Protein AF-M4CKG3-F1 (afdb_monomer_lite)

Secondary structure (DSSP, 8-state):
-HHHHHHHHHHHHHHHHHTT--------------EEEETTEEEEGGGHHHHHHHHHH-TTTTTT-----HHHHHHHHHHHHHHHHHHTS-GGG--HHHHHHHHHHHHHHHHTT---HHHHHHHHHHHHHHHHHTT-SSHHHHHHHHHHHHHHHHHHHHHHHHHHHHTT-S----HHHHHHHHHHHHHHHHHHHHHHHHHHHHHHH--HHHHHHHHHHHHHHHHHHHHHHHHHHHHHHHHHHHHHHHHHHHHHHHHHHHHHHHHHHHHHHHHHHHHHHHHHHHHHHHHHHHHHHHHHHHHHHHHHHHHHHHHHHHHHHHHHTTS------

InterPro domains:
  IPR050804 MATH and coiled-coil domain-containing protein [PTHR46236] (12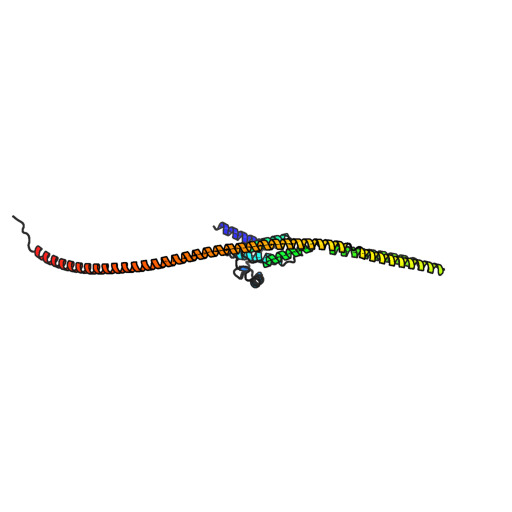-153)

pLDDT: mean 74.08, std 15.91, range [35.28, 95.12]

Sequence (329 aa):
MDKYATCFAVGIQKVVEAFNGEGGDVSNKKNKNKTVDINGFQVLASQVTKVRKIFTAHPDIALDFKPTIQEVKTAYMNVLLRVIKTLHKPPKSLSETRLSKASSELSELMKVGFKLDWLRLKLDGVSLERKKINVDGSQERVKNLELMELSLKYDSLNTKLDEVSLERKKKDDTNDSRANQVEEHVKNLELMELSLKLDSLERKKADDTNESRARQVEKRVKNLELMDVELNKCCNSNLDDLAWKKSYDAIFFKQIEDRVMGVEFKLDSLNTKLEEISKEKKKADDADGSLVQQLEESVKNIELMVSHLKVELDKKKNISSADGFLLVD

Foldseek 3Di:
DVVVVVVVVVVLVVVVVVVVDDDDDDDDDPPPQDWDDDPLATHGPVCVVVVVVVCVVPVCQCVFQADDDHSVSNVLVVLVVVLVVLLVDQLVPDDPVNLVVSVVSVVVSVVRPGPCVVSVVSSVVSVVVNVVVVVPPPPVVVVVVVVVVVVVVVVVVVVVVVVVVVVPPDDDDDVVVVVVVVVVVVVVVVVVVVVVVVVVVVVVVPCVVVVVVVVVVVVVVVVVVVVVVVVVVVVVVVVVVVVVVVVVVVVVVVVVVVVVVVVVVVVVVVVVVVVVVVVVVVVVVVVVVVVVVVVVVVVVVVVVVVVVVVVVVVVVVVVVVVDDDDDDD

Radius of gyration: 54.47 Å; chains: 1; bounding box: 132×46×186 Å

Structure (mmCIF, N/CA/C/O backbone):
data_AF-M4CKG3-F1
#
_entry.id   AF-M4CKG3-F1
#
loop_
_atom_site.group_PDB
_atom_site.id
_atom_site.type_symbol
_atom_site.label_atom_id
_atom_site.label_alt_id
_atom_site.label_comp_id
_atom_site.label_asym_id
_atom_site.label_entity_id
_atom_site.label_seq_id
_atom_site.pdbx_PDB_ins_code
_atom_site.Cartn_x
_atom_site.Cartn_y
_atom_site.Cartn_z
_atom_site.occupancy
_atom_site.B_iso_or_equiv
_atom_site.auth_seq_id
_atom_site.auth_comp_id
_atom_site.auth_asym_id
_atom_site.auth_atom_id
_atom_site.pdbx_PDB_model_num
ATOM 1 N N . MET A 1 1 ? -17.350 25.246 16.179 1.00 45.91 1 MET A N 1
ATOM 2 C CA . MET A 1 1 ? -16.383 24.393 15.445 1.00 45.91 1 MET A CA 1
ATOM 3 C C . MET A 1 1 ? -16.617 24.424 13.927 1.00 45.91 1 MET A C 1
ATOM 5 O O . MET A 1 1 ? -15.818 23.873 13.182 1.00 45.91 1 MET A O 1
ATOM 9 N N . ASP A 1 2 ? -17.618 25.165 13.438 1.00 44.16 2 ASP A N 1
ATOM 10 C CA . ASP A 1 2 ? -18.108 25.056 12.052 1.00 44.16 2 ASP A CA 1
ATOM 11 C C . ASP A 1 2 ? -17.290 25.815 10.999 1.00 44.16 2 ASP A C 1
ATOM 13 O O . ASP A 1 2 ? -17.293 25.453 9.822 1.00 44.16 2 ASP A O 1
ATOM 17 N N . LYS A 1 3 ? -16.517 26.834 11.396 1.00 37.19 3 LYS A N 1
ATOM 18 C CA . LYS A 1 3 ? -15.711 27.622 10.444 1.00 37.19 3 LYS A CA 1
ATOM 19 C C . LYS A 1 3 ? -14.555 26.816 9.832 1.00 37.19 3 LYS A C 1
ATOM 21 O O . LYS A 1 3 ? -14.261 26.984 8.654 1.00 37.19 3 LYS A O 1
ATOM 26 N N . TYR A 1 4 ? -13.949 25.899 10.590 1.00 38.97 4 TYR A N 1
ATOM 27 C CA . TYR A 1 4 ? -12.835 25.071 10.107 1.00 38.97 4 TYR A CA 1
ATOM 28 C C . TYR A 1 4 ? -13.298 23.925 9.200 1.00 38.97 4 TYR A C 1
ATOM 30 O O . TYR A 1 4 ? -12.654 23.657 8.188 1.00 38.97 4 TYR A O 1
ATOM 38 N N . ALA A 1 5 ? -14.449 23.313 9.501 1.00 43.94 5 ALA A N 1
ATOM 39 C CA . ALA A 1 5 ? -15.063 22.305 8.636 1.00 43.94 5 ALA A CA 1
ATOM 40 C C . ALA A 1 5 ? -15.484 22.906 7.285 1.00 43.94 5 ALA A C 1
ATOM 42 O O . ALA A 1 5 ? -15.217 22.328 6.232 1.00 43.94 5 ALA A O 1
ATOM 43 N N . THR A 1 6 ? -16.047 24.119 7.309 1.00 39.78 6 THR A N 1
ATOM 44 C CA . THR A 1 6 ? -16.438 24.840 6.090 1.00 39.78 6 THR A CA 1
ATOM 45 C C . THR A 1 6 ? -15.212 25.237 5.261 1.00 39.78 6 THR A C 1
ATOM 47 O O . THR A 1 6 ? -15.202 25.033 4.051 1.00 39.78 6 THR A O 1
ATOM 50 N N . CYS A 1 7 ? -14.130 25.717 5.888 1.00 39.81 7 CYS A N 1
ATOM 51 C CA . CYS A 1 7 ? -12.882 26.031 5.182 1.00 39.81 7 CYS A CA 1
ATOM 52 C C . CYS A 1 7 ? -12.204 24.795 4.569 1.00 39.81 7 CYS A C 1
ATOM 54 O O . CYS A 1 7 ? -11.684 24.884 3.457 1.00 39.81 7 CYS A O 1
ATOM 56 N N . PHE A 1 8 ? -12.225 23.644 5.248 1.00 46.88 8 PHE A N 1
ATOM 57 C CA . PHE A 1 8 ? -11.649 22.403 4.722 1.00 46.88 8 PHE A CA 1
ATOM 58 C C . PHE A 1 8 ? -12.466 21.850 3.543 1.00 46.88 8 PHE A C 1
ATOM 60 O O . PHE A 1 8 ? -11.895 21.486 2.516 1.00 46.88 8 PHE A O 1
ATOM 67 N N . ALA A 1 9 ? -13.800 21.882 3.636 1.00 45.12 9 ALA A N 1
ATOM 68 C CA . ALA A 1 9 ? -14.695 21.488 2.547 1.00 45.12 9 ALA A CA 1
ATOM 69 C C . ALA A 1 9 ? -14.570 22.417 1.325 1.00 45.12 9 ALA A C 1
ATOM 71 O O . ALA A 1 9 ? -14.459 21.941 0.197 1.00 45.12 9 ALA A O 1
ATOM 72 N N . VAL A 1 10 ? -14.494 23.736 1.541 1.00 48.25 10 VAL A N 1
ATOM 73 C CA . VAL A 1 10 ? -14.257 24.723 0.471 1.00 48.25 10 VAL A CA 1
ATOM 74 C C . VAL A 1 10 ? -12.863 24.553 -0.140 1.00 48.25 10 VAL A C 1
ATOM 76 O O . VAL A 1 10 ? -12.704 24.697 -1.351 1.00 48.25 10 VAL A O 1
ATOM 79 N N . GLY A 1 11 ? -11.854 24.199 0.662 1.00 50.12 11 GLY A N 1
ATOM 80 C CA . GLY A 1 11 ? -10.508 23.884 0.182 1.00 50.12 11 GLY A CA 1
ATOM 81 C C . GLY A 1 11 ? -10.479 22.650 -0.722 1.00 50.12 11 GLY A C 1
ATOM 82 O O . GLY A 1 11 ? -9.894 22.698 -1.802 1.00 50.12 11 GLY A O 1
ATOM 83 N N . ILE A 1 12 ? -11.168 21.572 -0.336 1.00 49.88 12 ILE A N 1
ATOM 84 C CA . ILE A 1 12 ? -11.281 20.358 -1.158 1.00 49.88 12 ILE A CA 1
ATOM 85 C C . ILE A 1 12 ? -12.092 20.622 -2.433 1.00 49.88 12 ILE A C 1
ATOM 87 O O . ILE A 1 12 ? -11.670 20.198 -3.509 1.00 49.88 12 ILE A O 1
ATOM 91 N N . GLN A 1 13 ? -13.187 21.382 -2.351 1.00 42.88 13 GLN A N 1
ATOM 92 C CA . GLN A 1 13 ? -13.993 21.774 -3.511 1.00 42.88 13 GLN A CA 1
ATOM 93 C C . GLN A 1 13 ? -13.171 22.593 -4.522 1.00 42.88 13 GLN A C 1
ATOM 95 O O . GLN A 1 13 ? -13.172 22.277 -5.710 1.00 42.88 13 GLN A O 1
ATOM 100 N N . LYS A 1 14 ? -12.375 23.565 -4.054 1.00 47.56 14 LYS A N 1
ATOM 101 C CA . LYS A 1 14 ? -11.473 24.357 -4.909 1.00 47.56 14 LYS A CA 1
ATOM 102 C C . LYS A 1 14 ? -10.365 23.520 -5.548 1.00 47.56 14 LYS A C 1
ATOM 104 O O . LYS A 1 14 ? -9.996 23.771 -6.691 1.00 47.56 14 LYS A O 1
ATOM 109 N N . VAL A 1 15 ? -9.844 22.511 -4.847 1.00 50.81 15 VAL A N 1
ATOM 110 C CA . VAL A 1 15 ? -8.856 21.576 -5.412 1.00 50.81 15 VAL A CA 1
ATOM 111 C C . VAL A 1 15 ? -9.496 20.703 -6.494 1.00 50.81 15 VAL A C 1
ATOM 113 O O . VAL A 1 15 ? -8.879 20.490 -7.533 1.00 50.81 15 VAL A O 1
ATOM 116 N N . VAL A 1 16 ? -10.734 20.240 -6.296 1.00 47.91 16 VAL A N 1
ATOM 117 C CA . VAL A 1 16 ? -11.497 19.477 -7.301 1.00 47.91 16 VAL A CA 1
ATOM 118 C C . VAL A 1 16 ? -11.834 20.334 -8.527 1.00 47.91 16 VAL A C 1
ATOM 120 O O . VAL A 1 16 ? -11.722 19.851 -9.652 1.00 47.91 16 VAL A O 1
ATOM 123 N N . GLU A 1 17 ? -12.180 21.607 -8.339 1.00 44.56 17 GLU A N 1
ATOM 124 C CA . GLU A 1 17 ? -12.477 22.549 -9.428 1.00 44.56 17 GLU A CA 1
ATOM 125 C C . GLU A 1 17 ? -11.220 22.941 -10.220 1.00 44.56 17 GLU A C 1
ATOM 127 O O . GLU A 1 17 ? -11.254 22.952 -11.449 1.00 44.56 17 GLU A O 1
ATOM 132 N N . ALA A 1 18 ? -10.077 23.129 -9.551 1.00 48.22 18 ALA A N 1
ATOM 133 C CA . ALA A 1 18 ? -8.785 23.347 -10.207 1.00 48.22 18 ALA A CA 1
ATOM 134 C C . ALA A 1 18 ? -8.312 22.137 -11.045 1.00 48.22 18 ALA A C 1
ATOM 136 O O . ALA A 1 18 ? -7.504 22.296 -11.960 1.00 48.22 18 ALA A O 1
ATOM 137 N N . PHE A 1 19 ? -8.824 20.925 -10.783 1.00 45.50 19 PHE A N 1
ATOM 138 C CA . PHE A 1 19 ? -8.556 19.738 -11.610 1.00 45.50 19 PHE A CA 1
ATOM 139 C C . PHE A 1 19 ? -9.338 19.703 -12.932 1.00 45.50 19 PHE A C 1
ATOM 141 O O . PHE A 1 19 ? -8.969 18.923 -13.811 1.00 45.50 19 PHE A O 1
ATOM 148 N N . ASN A 1 20 ? -10.359 20.548 -13.098 1.00 47.06 20 ASN A N 1
ATOM 149 C CA . ASN A 1 20 ? -11.174 20.639 -14.315 1.00 47.06 20 ASN A CA 1
ATOM 150 C C . ASN A 1 20 ? -10.800 21.846 -15.197 1.00 47.06 20 ASN A C 1
ATOM 152 O O . ASN A 1 20 ? -11.626 22.293 -15.988 1.00 47.06 20 ASN A O 1
ATOM 156 N N . GLY A 1 21 ? -9.586 22.383 -15.038 1.00 43.06 21 GLY A N 1
ATOM 157 C CA . GLY A 1 21 ? -9.144 23.642 -15.638 1.00 43.06 21 GLY A CA 1
ATOM 158 C C . GLY A 1 21 ? -9.490 23.839 -17.121 1.00 43.06 21 GLY A C 1
ATOM 159 O O . GLY A 1 21 ? -9.128 23.027 -17.968 1.00 43.06 21 GLY A O 1
ATOM 160 N N . GLU A 1 22 ? -10.151 24.975 -17.352 1.00 41.34 22 GLU A N 1
ATOM 161 C CA . GLU A 1 22 ? -10.126 25.861 -18.522 1.00 41.34 22 G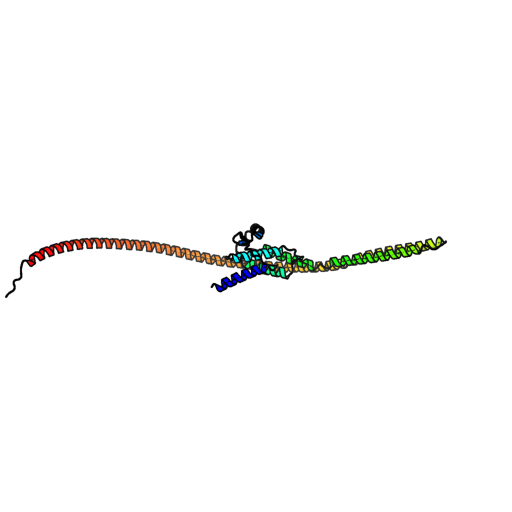LU A CA 1
ATOM 162 C C . GLU A 1 22 ? -10.324 25.268 -19.922 1.00 41.34 22 GLU A C 1
ATOM 164 O O . GLU A 1 22 ? -9.406 24.823 -20.607 1.00 41.34 22 GLU A O 1
ATOM 169 N N . GLY A 1 23 ? -11.558 25.454 -20.393 1.00 35.28 23 GLY A N 1
ATOM 170 C CA . GLY A 1 23 ? -11.921 25.556 -21.797 1.00 35.28 23 GLY A CA 1
ATOM 171 C C . GLY A 1 23 ? -13.363 26.047 -21.928 1.00 35.28 23 GLY A C 1
ATOM 172 O O . GLY A 1 23 ? -14.268 25.229 -21.945 1.00 35.28 23 GLY A O 1
ATOM 173 N N . GLY A 1 24 ? -13.544 27.372 -21.976 1.00 37.62 24 GLY A N 1
ATOM 174 C CA . GLY A 1 24 ? -14.640 28.071 -22.665 1.00 37.62 24 GLY A CA 1
ATOM 175 C C . GLY A 1 24 ? -16.108 27.751 -22.333 1.00 37.62 24 GLY A C 1
ATOM 176 O O . GLY A 1 24 ? -16.658 26.758 -22.786 1.00 37.62 24 GLY A O 1
ATOM 177 N N . ASP A 1 25 ? -16.740 28.750 -21.717 1.00 35.66 25 ASP A N 1
ATOM 178 C CA . ASP A 1 25 ? -18.133 29.198 -21.871 1.00 35.66 25 ASP A CA 1
ATOM 179 C C . ASP A 1 25 ? -19.314 28.385 -21.292 1.00 35.66 25 ASP A C 1
ATOM 181 O O . ASP A 1 25 ? -19.361 27.161 -21.184 1.00 35.66 25 ASP A O 1
ATOM 185 N N . VAL A 1 26 ? -20.285 29.181 -20.856 1.00 51.97 26 VAL A N 1
ATOM 186 C CA . VAL A 1 26 ? -21.444 28.911 -20.019 1.00 51.97 26 VAL A CA 1
ATOM 187 C C . VAL A 1 26 ? -22.388 27.880 -20.641 1.00 51.97 26 VAL A C 1
ATOM 189 O O . VAL A 1 26 ? -23.066 28.144 -21.626 1.00 51.97 26 VAL A O 1
ATOM 192 N N . SER A 1 27 ? -22.593 26.751 -19.960 1.00 39.38 27 SER A N 1
ATOM 193 C CA . SER A 1 27 ? -23.960 26.260 -19.759 1.00 39.38 27 SER A CA 1
ATOM 194 C C . SER A 1 27 ? -24.073 25.403 -18.503 1.00 39.38 27 SER A C 1
ATOM 196 O O . SER A 1 27 ? -23.354 24.438 -18.252 1.00 39.38 27 SER A O 1
ATOM 198 N N . ASN A 1 28 ? -25.022 25.823 -17.685 1.00 41.62 28 ASN A N 1
ATOM 199 C CA . ASN A 1 28 ? -25.474 25.224 -16.451 1.00 41.62 28 ASN A CA 1
ATOM 200 C C . ASN A 1 28 ? -25.903 23.761 -16.682 1.00 41.62 28 ASN A C 1
ATOM 202 O O . ASN A 1 28 ? -27.053 23.489 -17.023 1.00 41.62 28 ASN A O 1
ATOM 206 N N . LYS A 1 29 ? -24.999 22.794 -16.492 1.00 38.47 29 LYS A N 1
ATOM 207 C CA . LYS A 1 29 ? -25.372 21.379 -16.397 1.00 38.47 29 LYS A CA 1
ATOM 208 C C . LYS A 1 29 ? -24.913 20.841 -15.055 1.00 38.47 29 LYS A C 1
ATOM 210 O O . LYS A 1 29 ? -23.771 20.425 -14.886 1.00 38.47 29 LYS A O 1
ATOM 215 N N . LYS A 1 30 ? -25.852 20.818 -14.102 1.00 46.72 30 LYS A N 1
ATOM 216 C CA . LYS A 1 30 ? -25.838 19.931 -12.930 1.00 46.72 30 LYS A CA 1
ATOM 217 C C . LYS A 1 30 ? -25.743 18.475 -13.408 1.00 46.72 30 LYS A C 1
ATOM 219 O O . LYS A 1 30 ? -26.708 17.719 -13.335 1.00 46.72 30 LYS A O 1
ATOM 224 N N . ASN A 1 31 ? -24.581 18.055 -13.893 1.00 40.28 31 ASN A N 1
ATOM 225 C CA . ASN A 1 31 ? -24.236 16.651 -13.940 1.00 40.28 31 ASN A CA 1
ATOM 226 C C . ASN A 1 31 ? -23.979 16.261 -12.488 1.00 40.28 31 ASN A C 1
ATOM 228 O O . ASN A 1 31 ? -22.888 16.451 -11.957 1.00 40.28 31 ASN A O 1
ATOM 232 N N . LYS A 1 32 ? -25.014 15.739 -11.823 1.00 51.12 32 LYS A N 1
ATOM 233 C CA . LYS A 1 32 ? -24.810 14.865 -10.670 1.00 51.12 32 LYS A CA 1
ATOM 234 C C . LYS A 1 32 ? -23.948 13.711 -11.180 1.00 51.12 32 LYS A C 1
ATOM 236 O O . LYS A 1 32 ? -24.473 12.764 -11.763 1.00 51.12 32 LYS A O 1
ATOM 241 N N . ASN A 1 33 ? -22.628 13.844 -11.074 1.00 60.84 33 ASN A N 1
ATOM 242 C CA . ASN A 1 33 ? -21.693 12.787 -11.412 1.00 60.84 33 ASN A CA 1
ATOM 243 C C . ASN A 1 33 ? -22.084 11.584 -10.559 1.00 60.84 33 ASN A C 1
ATOM 245 O O . ASN A 1 33 ? -21.902 11.608 -9.346 1.00 60.84 33 ASN A O 1
ATOM 249 N N . LYS A 1 34 ? -22.705 10.575 -11.178 1.00 79.56 34 LYS A N 1
ATOM 250 C CA . LYS A 1 34 ? -23.138 9.370 -10.472 1.00 79.56 34 LYS A CA 1
ATOM 251 C C . LYS A 1 34 ? -21.887 8.701 -9.909 1.00 79.56 34 LYS A C 1
ATOM 253 O O . LYS A 1 34 ? -21.051 8.195 -10.664 1.00 79.56 34 LYS A O 1
ATOM 258 N N . THR A 1 35 ? -21.738 8.774 -8.594 1.00 86.94 35 THR A N 1
ATOM 259 C CA . THR A 1 35 ? -20.724 8.049 -7.841 1.00 86.94 35 THR A CA 1
ATOM 260 C C . THR A 1 35 ? -21.286 6.679 -7.481 1.00 86.94 35 THR A C 1
ATOM 262 O O . THR A 1 35 ? -22.484 6.515 -7.256 1.00 86.94 35 THR A O 1
ATOM 265 N N . VAL A 1 36 ? -20.422 5.675 -7.496 1.00 90.25 36 VAL A N 1
ATOM 266 C CA . VAL A 1 36 ? -20.722 4.291 -7.139 1.00 90.25 36 VAL A CA 1
ATOM 267 C C . VAL A 1 36 ? -19.814 3.936 -5.974 1.00 90.25 36 VAL A C 1
ATOM 269 O O . VAL A 1 36 ? -18.620 4.239 -6.021 1.00 90.25 36 VAL A O 1
ATOM 272 N N . ASP A 1 37 ? -20.374 3.326 -4.934 1.00 92.19 37 ASP A N 1
ATOM 273 C CA . ASP A 1 37 ? -19.579 2.819 -3.820 1.00 92.19 37 ASP A CA 1
ATOM 274 C C . ASP A 1 37 ? -18.882 1.508 -4.211 1.00 92.19 37 ASP A C 1
ATOM 276 O O . ASP A 1 37 ? -19.501 0.597 -4.769 1.00 92.19 37 ASP A O 1
ATOM 280 N N . ILE A 1 38 ? -17.578 1.432 -3.955 1.00 90.12 38 ILE A N 1
ATOM 281 C CA . ILE A 1 38 ? -16.761 0.232 -4.133 1.00 90.12 38 ILE A CA 1
ATOM 282 C C . ILE A 1 38 ? -15.949 0.047 -2.861 1.00 90.12 38 ILE A C 1
ATOM 284 O O . ILE A 1 38 ? -15.057 0.847 -2.582 1.00 90.12 38 ILE A O 1
ATOM 288 N N . ASN A 1 39 ? -16.243 -1.013 -2.109 1.00 89.19 39 ASN A N 1
ATOM 289 C CA . ASN A 1 39 ? -15.559 -1.357 -0.861 1.00 89.19 39 ASN A CA 1
ATOM 290 C C . ASN A 1 39 ? -15.491 -0.166 0.124 1.00 89.19 39 ASN A C 1
ATOM 292 O O . ASN A 1 39 ? -14.465 0.052 0.766 1.00 89.19 39 ASN A O 1
ATOM 296 N N . GLY A 1 40 ? -16.563 0.634 0.215 1.00 88.94 40 GLY A N 1
ATOM 297 C CA . GLY A 1 40 ? -16.641 1.803 1.095 1.00 88.94 40 GLY A CA 1
ATOM 298 C C . GLY A 1 40 ? -16.019 3.090 0.540 1.00 88.94 40 GLY A C 1
ATOM 299 O O . GLY A 1 40 ? -15.951 4.084 1.268 1.00 88.94 40 GLY A O 1
ATOM 300 N N . PHE A 1 41 ? -15.565 3.101 -0.718 1.00 92.81 41 PHE A N 1
ATOM 301 C CA . PHE A 1 41 ? -15.080 4.289 -1.424 1.00 92.81 41 PHE A CA 1
ATOM 302 C C . PHE A 1 41 ? -16.089 4.753 -2.476 1.00 92.81 41 PHE A C 1
ATOM 304 O O . PHE A 1 41 ? -16.455 3.992 -3.371 1.00 92.81 41 PHE A O 1
ATOM 311 N N . GLN A 1 42 ? -16.454 6.038 -2.455 1.00 92.00 42 GLN A N 1
ATOM 312 C CA . GLN A 1 42 ? -17.237 6.646 -3.530 1.00 92.00 42 GLN A CA 1
ATOM 313 C C . GLN A 1 42 ? -16.349 6.960 -4.737 1.00 92.00 42 GLN A C 1
ATOM 315 O O . GLN A 1 42 ? -15.379 7.708 -4.649 1.00 92.00 42 GLN A O 1
ATOM 320 N N . VAL A 1 43 ? -16.697 6.391 -5.890 1.00 90.88 43 VAL A N 1
ATOM 321 C CA . VAL A 1 43 ? -15.901 6.475 -7.118 1.00 90.88 43 VAL A CA 1
ATOM 322 C C . VAL A 1 43 ? -16.782 6.919 -8.278 1.00 90.88 43 VAL A C 1
ATOM 324 O O . VAL A 1 43 ? -17.925 6.491 -8.404 1.00 90.88 43 VAL A O 1
ATOM 327 N N . LEU A 1 44 ? -16.263 7.768 -9.166 1.00 88.62 44 LEU A N 1
ATOM 328 C CA . LEU A 1 44 ? -16.985 8.164 -10.378 1.00 88.62 44 LEU A CA 1
ATOM 329 C C . LEU A 1 44 ? -17.282 6.944 -11.258 1.00 88.62 44 LEU A C 1
ATOM 331 O O . LEU A 1 44 ? -16.404 6.105 -11.461 1.00 88.62 44 LEU A O 1
ATOM 335 N N . ALA A 1 45 ? -18.471 6.881 -11.865 1.00 86.06 45 ALA A N 1
ATOM 336 C CA . ALA A 1 45 ? -18.862 5.774 -12.748 1.00 86.06 45 ALA A CA 1
ATOM 337 C C . ALA A 1 45 ? -17.800 5.430 -13.821 1.00 86.06 45 ALA A C 1
ATOM 339 O O . ALA A 1 45 ? -17.540 4.259 -14.091 1.00 86.06 45 ALA A O 1
ATOM 340 N N . SER A 1 46 ? -17.112 6.437 -14.371 1.00 86.25 46 SER A N 1
ATOM 341 C CA . SER A 1 46 ? -16.043 6.276 -15.374 1.00 86.25 46 SER A CA 1
ATOM 342 C C . SER A 1 46 ? -14.765 5.597 -14.853 1.00 86.25 46 SER A C 1
ATOM 344 O O . SER A 1 46 ? -13.918 5.166 -15.639 1.00 86.25 46 SER A O 1
ATOM 346 N N . GLN A 1 47 ? -14.597 5.501 -13.535 1.00 84.62 47 GLN A N 1
ATOM 347 C CA . GLN A 1 47 ? -13.424 4.934 -12.869 1.00 84.62 47 GLN A CA 1
ATOM 348 C C . GLN A 1 47 ? -13.706 3.569 -12.222 1.00 84.62 47 GLN A C 1
ATOM 350 O O . GLN A 1 47 ? -12.755 2.850 -11.907 1.00 84.62 47 GLN A O 1
ATOM 355 N N . VAL A 1 48 ? -14.979 3.175 -12.086 1.00 85.69 48 VAL A N 1
ATOM 356 C CA . VAL A 1 48 ? -15.430 1.952 -11.393 1.00 85.69 48 VAL A CA 1
ATOM 357 C C . VAL A 1 48 ? -14.665 0.708 -11.835 1.00 85.69 48 VAL A C 1
ATOM 359 O O . VAL A 1 48 ? -14.151 -0.034 -11.002 1.00 85.69 48 VAL A O 1
ATOM 362 N N . THR A 1 49 ? -14.520 0.497 -13.144 1.00 86.75 49 THR A N 1
ATOM 363 C CA . THR A 1 49 ? -13.828 -0.684 -13.683 1.00 86.75 49 THR A CA 1
ATOM 364 C C . THR A 1 49 ? -12.361 -0.739 -13.262 1.00 86.75 49 THR A C 1
ATOM 366 O O . THR A 1 49 ? -11.833 -1.817 -13.003 1.00 86.75 49 THR A O 1
ATOM 369 N N . LYS A 1 50 ? -11.684 0.413 -13.174 1.00 83.88 50 LYS A N 1
ATOM 370 C CA . LYS A 1 50 ? -10.274 0.478 -12.763 1.00 83.88 50 LYS A CA 1
ATOM 371 C C . LYS A 1 50 ? -10.132 0.187 -11.276 1.00 83.88 50 LYS A C 1
ATOM 373 O O . LYS A 1 50 ? -9.288 -0.619 -10.907 1.00 83.88 50 LYS A O 1
ATOM 378 N N . VAL A 1 51 ? -10.983 0.793 -10.450 1.00 87.19 51 VAL A N 1
ATOM 379 C CA . VAL A 1 51 ? -10.958 0.580 -8.998 1.00 87.19 51 VAL A CA 1
ATOM 380 C C . VAL A 1 51 ? -11.294 -0.869 -8.652 1.00 87.19 51 VAL A C 1
ATOM 382 O O . VAL A 1 51 ? -10.574 -1.485 -7.875 1.00 87.19 51 VAL A O 1
ATOM 385 N N . ARG A 1 52 ? -12.299 -1.468 -9.304 1.00 89.12 52 ARG A N 1
ATOM 386 C CA . ARG A 1 52 ? -12.635 -2.885 -9.101 1.00 89.12 52 ARG A CA 1
ATOM 387 C C . ARG A 1 52 ? -11.450 -3.802 -9.412 1.00 89.12 52 ARG A C 1
ATOM 389 O O . ARG A 1 52 ? -11.139 -4.667 -8.608 1.00 89.12 52 ARG A O 1
ATOM 396 N N . LYS A 1 53 ? -10.742 -3.568 -10.524 1.00 88.69 53 LYS A N 1
ATOM 397 C CA . LYS A 1 53 ? -9.533 -4.335 -10.872 1.00 88.69 53 LYS A CA 1
ATOM 398 C C . LYS A 1 53 ? -8.436 -4.226 -9.812 1.00 88.69 53 LYS A C 1
ATOM 400 O O . LYS A 1 53 ? -7.768 -5.219 -9.555 1.00 88.69 53 LYS A O 1
ATOM 405 N N . ILE A 1 54 ? -8.265 -3.052 -9.199 1.00 88.31 54 ILE A N 1
ATOM 406 C CA . ILE A 1 54 ? -7.283 -2.852 -8.125 1.00 88.31 54 ILE A CA 1
ATOM 407 C C . ILE A 1 54 ? -7.642 -3.717 -6.914 1.00 88.31 54 ILE A C 1
ATOM 409 O O . ILE A 1 54 ? -6.796 -4.476 -6.465 1.00 88.31 54 ILE A O 1
ATOM 413 N N . PHE A 1 55 ? -8.890 -3.666 -6.440 1.00 89.44 55 PHE A N 1
ATOM 414 C CA . PHE A 1 55 ? -9.328 -4.483 -5.301 1.00 89.44 55 PHE A CA 1
ATOM 415 C C . PHE A 1 55 ? -9.365 -5.985 -5.607 1.00 89.44 55 PHE A C 1
ATOM 417 O O . PHE A 1 55 ? -9.170 -6.790 -4.708 1.00 89.44 55 PHE A O 1
ATOM 424 N N . THR A 1 56 ? -9.588 -6.388 -6.860 1.00 89.81 56 THR A N 1
ATOM 425 C CA . THR A 1 56 ? -9.479 -7.802 -7.250 1.00 89.81 56 THR A CA 1
ATOM 426 C C . THR A 1 56 ? -8.028 -8.283 -7.238 1.00 89.81 56 THR A C 1
ATOM 428 O O . THR A 1 56 ? -7.768 -9.396 -6.799 1.00 89.81 56 THR A O 1
ATOM 431 N N . ALA A 1 57 ? -7.084 -7.464 -7.711 1.00 88.12 57 ALA A N 1
ATOM 432 C CA . ALA A 1 57 ? -5.663 -7.814 -7.717 1.00 88.12 57 ALA A CA 1
ATOM 433 C C . ALA A 1 57 ? -5.014 -7.700 -6.327 1.00 88.12 57 ALA A C 1
ATOM 435 O O . ALA A 1 57 ? -4.091 -8.447 -6.018 1.00 88.12 57 ALA A O 1
ATOM 436 N N . HIS A 1 58 ? -5.503 -6.774 -5.500 1.00 87.44 58 HIS A N 1
ATOM 437 C CA . HIS A 1 58 ? -4.985 -6.466 -4.169 1.00 87.44 58 HIS A CA 1
ATOM 438 C C . HIS A 1 58 ? -6.153 -6.292 -3.180 1.00 87.44 58 HIS A C 1
ATOM 440 O O . HIS A 1 58 ? -6.547 -5.161 -2.880 1.00 87.44 58 HIS A O 1
ATOM 446 N N . PRO A 1 59 ? -6.760 -7.390 -2.696 1.00 89.44 59 PRO A N 1
ATOM 447 C CA . PRO A 1 59 ? -7.927 -7.323 -1.809 1.00 89.44 59 PRO A CA 1
ATOM 448 C C . PRO A 1 59 ? -7.648 -6.633 -0.469 1.00 89.44 59 PRO A C 1
ATOM 450 O O . PRO A 1 59 ? -8.534 -6.006 0.105 1.00 89.44 59 PRO A O 1
ATOM 453 N N . ASP A 1 60 ? -6.409 -6.713 0.009 1.00 92.44 60 ASP A N 1
ATOM 454 C CA . ASP A 1 60 ? -5.931 -6.166 1.278 1.00 92.44 60 ASP A CA 1
ATOM 455 C C . ASP A 1 60 ? -5.432 -4.713 1.178 1.00 92.44 60 ASP A C 1
ATOM 457 O O . ASP A 1 60 ? -5.028 -4.128 2.184 1.00 92.44 60 ASP A O 1
ATOM 461 N N . ILE A 1 61 ? -5.503 -4.102 -0.013 1.00 92.44 61 ILE A N 1
ATOM 462 C CA . ILE A 1 61 ? -4.914 -2.788 -0.313 1.00 92.44 61 ILE A CA 1
ATOM 463 C C . ILE A 1 61 ? -5.345 -1.680 0.654 1.00 92.44 61 ILE A C 1
ATOM 465 O O . ILE A 1 61 ? -4.566 -0.769 0.916 1.00 92.44 61 ILE A O 1
ATOM 469 N N . ALA A 1 62 ? -6.567 -1.743 1.180 1.00 93.75 62 ALA A N 1
ATOM 470 C CA . ALA A 1 62 ? -7.141 -0.738 2.074 1.00 93.75 62 ALA A CA 1
ATOM 471 C C . ALA A 1 62 ? -7.583 -1.329 3.424 1.00 93.75 62 ALA A C 1
ATOM 473 O O . ALA A 1 62 ? -8.444 -0.754 4.086 1.00 93.75 62 ALA A O 1
ATOM 474 N N . LEU A 1 63 ? -7.029 -2.479 3.822 1.00 92.06 63 LEU A N 1
ATOM 475 C CA . LEU A 1 63 ? -7.447 -3.182 5.040 1.00 92.06 63 LEU A CA 1
ATOM 476 C C . LEU A 1 63 ? -7.168 -2.367 6.313 1.00 92.06 63 LEU A C 1
ATOM 478 O O . LEU A 1 63 ? -8.011 -2.325 7.202 1.00 92.06 63 LEU A O 1
ATOM 482 N N . ASP A 1 64 ? -6.038 -1.655 6.353 1.00 93.62 64 ASP A N 1
ATOM 483 C CA . ASP A 1 64 ? -5.629 -0.814 7.489 1.00 93.62 64 ASP A CA 1
ATOM 484 C C . ASP A 1 64 ? -5.975 0.675 7.279 1.00 93.62 64 ASP A C 1
ATOM 486 O O . ASP A 1 64 ? -5.444 1.556 7.963 1.00 93.62 64 ASP A O 1
ATOM 490 N N . PHE A 1 65 ? -6.840 0.983 6.305 1.00 94.06 65 PHE A N 1
ATOM 491 C CA . PHE A 1 65 ? -7.156 2.354 5.914 1.00 94.06 65 PHE A CA 1
ATOM 492 C C . PHE A 1 65 ? -7.921 3.093 7.022 1.00 94.06 65 PHE A C 1
ATOM 494 O O . PHE A 1 65 ? -9.048 2.749 7.372 1.00 94.06 65 PHE A O 1
ATOM 501 N N . LYS A 1 66 ? -7.304 4.148 7.563 1.00 91.69 66 LYS A N 1
ATOM 502 C CA . LYS A 1 66 ? -7.789 4.860 8.760 1.00 91.69 66 LYS A CA 1
ATOM 503 C C . LYS A 1 66 ? -8.911 5.876 8.503 1.00 91.69 66 LYS A C 1
ATOM 505 O O . LYS A 1 66 ? -9.799 5.987 9.348 1.00 91.69 66 LYS A O 1
ATOM 510 N N . PRO A 1 67 ? -8.890 6.679 7.418 1.00 91.88 67 PRO A N 1
ATOM 511 C CA . PRO A 1 67 ? -9.886 7.731 7.234 1.00 91.88 67 PRO A CA 1
ATOM 512 C C . PRO A 1 67 ? -11.323 7.205 7.129 1.00 91.88 67 PRO A C 1
ATOM 514 O O . PRO A 1 67 ? -11.634 6.339 6.314 1.00 91.88 67 PRO A O 1
ATOM 517 N N . THR A 1 68 ? -12.229 7.788 7.914 1.00 89.44 68 THR A N 1
ATOM 518 C CA . THR A 1 68 ? -13.647 7.393 7.960 1.00 89.44 68 THR A CA 1
ATOM 519 C C . THR A 1 68 ? -14.554 8.303 7.128 1.00 89.44 68 THR A C 1
ATOM 521 O O . THR A 1 68 ? -15.547 7.823 6.581 1.00 89.44 68 THR A O 1
ATOM 524 N N . ILE A 1 69 ? -14.183 9.581 6.981 1.00 89.31 69 ILE A N 1
ATOM 525 C CA . ILE A 1 69 ? -14.932 10.619 6.251 1.00 89.31 69 ILE A CA 1
ATOM 526 C C . ILE A 1 69 ? -14.941 10.324 4.741 1.00 89.31 69 ILE A C 1
ATOM 528 O O . ILE A 1 69 ? -13.894 10.054 4.144 1.00 89.31 69 ILE A O 1
ATOM 532 N N . GLN A 1 70 ?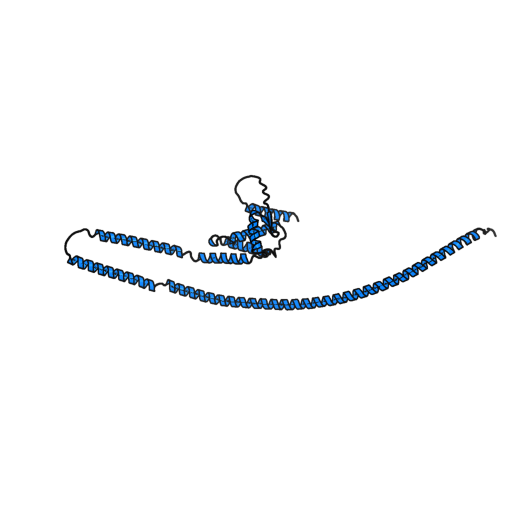 -16.114 10.400 4.107 1.00 87.69 70 GLN A N 1
ATOM 533 C CA . GLN A 1 70 ? -16.323 9.906 2.741 1.00 87.69 70 GLN A CA 1
ATOM 534 C C . GLN A 1 70 ? -15.639 10.754 1.663 1.00 87.69 70 GLN A C 1
ATOM 536 O O . GLN A 1 70 ? -15.065 10.227 0.705 1.00 87.69 70 GLN A O 1
ATOM 541 N N . GLU A 1 71 ? -15.643 12.070 1.831 1.00 84.69 71 GLU A N 1
ATOM 542 C CA . GLU A 1 71 ? -14.965 13.015 0.946 1.00 84.69 71 GLU A CA 1
ATOM 543 C C . GLU A 1 71 ? -13.449 12.790 0.995 1.00 84.69 71 GLU A C 1
ATOM 545 O O . GLU A 1 71 ? -12.769 12.805 -0.032 1.00 84.69 71 GLU A O 1
ATOM 550 N N . VAL A 1 72 ? -12.931 12.487 2.188 1.00 87.56 72 VAL A N 1
ATOM 551 C CA . VAL A 1 72 ? -11.515 12.189 2.425 1.00 87.56 72 VAL A CA 1
ATOM 552 C C . VAL A 1 72 ? -11.128 10.846 1.798 1.00 87.56 72 VAL A C 1
ATOM 554 O O . VAL A 1 72 ? -10.145 10.780 1.060 1.00 87.56 72 VAL A O 1
ATOM 557 N N . LYS A 1 73 ? -11.931 9.791 1.999 1.00 89.94 73 LYS A N 1
ATOM 558 C CA . LYS A 1 73 ? -11.793 8.493 1.305 1.00 89.94 73 LYS A CA 1
ATOM 559 C C . LYS A 1 73 ? -11.690 8.668 -0.208 1.00 89.94 73 LYS A C 1
ATOM 561 O O . LYS A 1 73 ? -10.783 8.136 -0.849 1.00 89.94 73 LYS A O 1
ATOM 566 N N . THR A 1 74 ? -12.599 9.461 -0.766 1.00 88.38 74 THR A N 1
ATOM 567 C CA . THR A 1 74 ? -12.663 9.752 -2.201 1.00 88.38 74 THR A CA 1
ATOM 568 C C . THR A 1 74 ? -11.419 10.505 -2.675 1.00 88.38 74 THR A C 1
ATOM 570 O O . THR A 1 74 ? -10.839 10.164 -3.709 1.00 88.38 74 THR A O 1
ATOM 573 N N . ALA A 1 75 ? -10.957 11.500 -1.914 1.00 89.88 75 ALA A N 1
ATOM 574 C CA . ALA A 1 75 ? -9.740 12.242 -2.228 1.00 89.88 75 ALA A CA 1
ATOM 575 C C . ALA A 1 75 ? -8.508 11.324 -2.280 1.00 89.88 75 ALA A C 1
ATOM 577 O O . ALA A 1 75 ? -7.766 11.357 -3.265 1.00 89.88 75 ALA A O 1
ATOM 578 N N . TYR A 1 76 ? -8.329 10.449 -1.286 1.00 92.38 76 TYR A N 1
ATOM 579 C CA . TYR A 1 76 ? -7.223 9.491 -1.280 1.00 92.38 76 TYR A CA 1
ATOM 580 C C . TYR A 1 76 ? -7.304 8.484 -2.432 1.00 92.38 76 TYR A C 1
ATOM 582 O O . TYR A 1 76 ? -6.294 8.235 -3.091 1.00 92.38 76 TYR A O 1
ATOM 590 N N . MET A 1 77 ? -8.497 7.970 -2.750 1.00 93.19 77 MET A N 1
ATOM 591 C CA . MET A 1 77 ? -8.687 7.080 -3.902 1.00 93.19 77 MET A CA 1
ATOM 592 C C . MET A 1 77 ? -8.287 7.765 -5.220 1.00 93.19 77 MET A C 1
ATOM 594 O O . MET A 1 77 ? -7.614 7.173 -6.064 1.00 93.19 77 MET A O 1
ATOM 598 N N . ASN A 1 78 ? -8.624 9.046 -5.386 1.00 89.38 78 ASN A N 1
ATOM 599 C CA . ASN A 1 78 ? -8.211 9.816 -6.559 1.00 89.38 78 ASN A CA 1
ATOM 600 C C . ASN A 1 78 ? -6.689 10.002 -6.636 1.00 89.38 78 ASN A C 1
ATOM 602 O O . ASN A 1 78 ? -6.120 9.928 -7.728 1.00 89.38 78 ASN A O 1
ATOM 606 N N . VAL A 1 79 ? -6.016 10.220 -5.501 1.00 93.50 79 VAL A N 1
ATOM 607 C CA . VAL A 1 79 ? -4.545 10.272 -5.445 1.00 93.50 79 VAL A CA 1
ATOM 608 C C . VAL A 1 79 ? -3.947 8.913 -5.819 1.00 93.50 79 VAL A C 1
ATOM 610 O O . VAL A 1 79 ? -3.075 8.864 -6.683 1.00 93.50 79 VAL A O 1
ATOM 613 N N . LEU A 1 80 ? -4.472 7.806 -5.288 1.00 93.19 80 LEU A N 1
ATOM 614 C CA . LEU A 1 80 ? -4.025 6.456 -5.642 1.00 93.19 80 LEU A CA 1
ATOM 615 C C . LEU A 1 80 ? -4.146 6.192 -7.153 1.00 93.19 80 LEU A C 1
ATOM 617 O O . LEU A 1 80 ? -3.180 5.785 -7.803 1.00 93.19 80 LEU A O 1
ATOM 621 N N . LEU A 1 81 ? -5.301 6.501 -7.749 1.00 88.69 81 LEU A N 1
ATOM 622 C CA . LEU A 1 81 ? -5.513 6.367 -9.194 1.00 88.69 81 LEU A CA 1
ATOM 623 C C . LEU A 1 81 ? -4.548 7.239 -10.012 1.00 88.69 81 LEU A C 1
ATOM 625 O O . LEU A 1 81 ? -4.097 6.829 -11.086 1.00 88.69 81 LEU A O 1
ATOM 629 N N . ARG A 1 82 ? -4.213 8.435 -9.515 1.00 91.56 82 ARG A N 1
ATOM 630 C CA . ARG A 1 82 ? -3.255 9.355 -10.145 1.00 91.56 82 ARG A CA 1
ATOM 631 C C . ARG A 1 82 ? -1.836 8.792 -10.132 1.00 91.56 82 ARG A C 1
ATOM 633 O O . ARG A 1 82 ? -1.171 8.838 -11.172 1.00 91.56 82 ARG A O 1
ATOM 640 N N . VAL A 1 83 ? -1.391 8.244 -9.002 1.00 87.38 83 VAL A N 1
ATOM 641 C CA . VAL A 1 83 ? -0.076 7.599 -8.864 1.00 87.38 83 VAL A CA 1
ATOM 642 C C . VAL A 1 83 ? 0.011 6.407 -9.814 1.00 87.38 83 VAL A C 1
ATOM 644 O O . VAL A 1 83 ? 0.908 6.366 -10.656 1.00 87.38 83 VAL A O 1
ATOM 647 N N . ILE A 1 84 ? -0.984 5.512 -9.802 1.00 85.38 84 ILE A N 1
ATOM 648 C CA . ILE A 1 84 ? -1.042 4.351 -10.706 1.00 85.38 84 ILE A CA 1
ATOM 649 C C . ILE A 1 84 ? -0.988 4.788 -12.175 1.00 85.38 84 ILE A C 1
ATOM 651 O O . ILE A 1 84 ? -0.214 4.243 -12.962 1.00 85.38 84 ILE A O 1
ATOM 655 N N . LYS A 1 85 ? -1.776 5.802 -12.560 1.00 86.44 85 LYS A N 1
ATOM 656 C CA . LYS A 1 85 ? -1.772 6.342 -13.929 1.00 86.44 85 LYS A CA 1
ATOM 657 C C . LYS A 1 85 ? -0.414 6.933 -14.310 1.00 86.44 85 LYS A C 1
ATOM 659 O O . LYS A 1 85 ? -0.027 6.850 -15.472 1.00 86.44 85 LYS A O 1
ATOM 664 N N . THR A 1 86 ? 0.292 7.542 -13.360 1.00 84.75 86 THR A N 1
ATOM 665 C CA . THR A 1 86 ? 1.623 8.119 -13.586 1.00 84.75 86 THR A CA 1
ATOM 666 C C . THR A 1 86 ? 2.658 7.019 -13.803 1.00 84.75 86 THR A C 1
ATOM 668 O O . THR A 1 86 ? 3.376 7.078 -14.794 1.00 84.75 86 THR A O 1
ATOM 671 N N . LEU A 1 87 ? 2.665 5.977 -12.965 1.00 79.75 87 LEU A N 1
ATOM 672 C CA . LEU A 1 87 ? 3.609 4.853 -13.056 1.00 79.75 87 LEU A CA 1
ATOM 673 C C . LEU A 1 87 ? 3.322 3.872 -14.197 1.00 79.75 87 LEU A C 1
ATOM 675 O O . LEU A 1 87 ? 4.161 3.038 -14.519 1.00 79.75 87 LEU A O 1
ATOM 679 N N . HIS A 1 88 ? 2.141 3.940 -14.811 1.00 81.44 88 HIS A N 1
ATOM 680 C CA . HIS A 1 88 ? 1.848 3.182 -16.028 1.00 81.44 88 HIS A CA 1
ATOM 681 C C . HIS A 1 88 ? 2.513 3.801 -17.269 1.00 81.44 88 HIS A C 1
ATOM 683 O O . HIS A 1 88 ? 2.669 3.131 -18.284 1.00 81.44 88 HIS A O 1
ATOM 689 N N . LYS A 1 89 ? 2.886 5.085 -17.232 1.00 81.38 89 LYS A N 1
ATOM 690 C CA . LYS A 1 89 ? 3.504 5.732 -18.393 1.00 81.38 89 LYS A CA 1
ATOM 691 C C . LYS A 1 89 ? 4.902 5.163 -18.662 1.00 81.38 89 LYS A C 1
ATOM 693 O O . LYS A 1 89 ? 5.583 4.782 -17.712 1.00 81.38 89 LYS A O 1
ATOM 698 N N . PRO A 1 90 ? 5.370 5.177 -19.925 1.00 72.50 90 PRO A N 1
ATOM 699 C CA . PRO A 1 90 ? 6.724 4.750 -20.252 1.00 72.50 90 PRO A CA 1
ATOM 700 C C . PRO A 1 90 ? 7.770 5.524 -19.431 1.00 72.50 90 PRO A C 1
ATOM 702 O O . PRO A 1 90 ? 7.673 6.758 -19.384 1.00 72.50 90 PRO A O 1
ATOM 705 N N . PRO A 1 91 ? 8.797 4.865 -18.860 1.00 74.62 91 PRO A N 1
ATOM 706 C CA . PRO A 1 91 ? 9.824 5.518 -18.038 1.00 74.62 91 PRO A CA 1
ATOM 707 C C . PRO A 1 91 ? 10.494 6.713 -18.728 1.00 74.62 91 PRO A C 1
ATOM 709 O O . PRO A 1 91 ? 10.733 7.743 -18.103 1.00 74.62 91 PRO A O 1
ATOM 712 N N . LYS A 1 92 ? 10.703 6.619 -20.049 1.00 74.81 92 LYS A N 1
ATOM 713 C CA . LYS A 1 92 ? 11.273 7.683 -20.898 1.00 74.81 92 LYS A CA 1
ATOM 714 C C . LYS A 1 92 ? 10.435 8.968 -20.936 1.00 74.81 92 LYS A C 1
ATOM 716 O O . LYS A 1 92 ? 10.970 10.040 -21.175 1.00 74.81 92 LYS A O 1
ATOM 721 N N . SER A 1 93 ? 9.125 8.865 -20.710 1.00 80.38 93 SER A N 1
ATOM 722 C CA . SER A 1 93 ? 8.191 10.002 -20.728 1.00 80.38 93 SER A CA 1
ATOM 723 C C . SER A 1 93 ? 8.017 10.678 -19.362 1.00 80.38 93 SER A C 1
ATOM 725 O O . SER A 1 93 ? 7.309 11.682 -19.245 1.00 80.38 93 SER A O 1
ATOM 727 N N . LEU A 1 94 ? 8.615 10.113 -18.309 1.00 84.31 94 LEU A N 1
ATOM 728 C CA . LEU A 1 94 ? 8.481 10.587 -16.938 1.00 84.31 94 LEU A CA 1
ATOM 729 C C . LEU A 1 94 ? 9.693 11.435 -16.547 1.00 84.31 94 LEU A C 1
ATOM 731 O O . LEU A 1 94 ? 10.835 10.982 -16.582 1.00 84.31 94 LEU A O 1
ATOM 735 N N . SER A 1 95 ? 9.430 12.675 -16.138 1.00 83.38 95 SER A N 1
ATOM 736 C CA . SER A 1 95 ? 10.446 13.549 -15.557 1.00 83.38 95 SER A CA 1
ATOM 737 C C . SER A 1 95 ? 10.770 13.146 -14.119 1.00 83.38 95 SER A C 1
ATOM 739 O O . SER A 1 95 ? 9.944 12.547 -13.425 1.00 83.38 95 SER A O 1
ATOM 741 N N . GLU A 1 96 ? 11.944 13.563 -13.641 1.00 84.88 96 GLU A N 1
ATOM 742 C CA . GLU A 1 96 ? 12.380 13.295 -12.263 1.00 84.88 96 GLU A CA 1
ATOM 743 C C . GLU A 1 96 ? 11.389 13.891 -11.270 1.00 84.88 96 GLU A C 1
ATOM 745 O O . GLU A 1 96 ? 10.899 13.208 -10.383 1.00 84.88 96 GLU A O 1
ATOM 750 N N . THR A 1 97 ? 10.966 15.127 -11.528 1.00 86.62 97 THR A N 1
ATOM 751 C CA . THR A 1 97 ? 9.965 15.845 -10.736 1.00 86.62 97 THR A CA 1
ATOM 752 C C . THR A 1 97 ? 8.642 15.089 -10.602 1.00 86.62 97 THR A C 1
ATOM 754 O O . THR A 1 97 ? 8.020 15.116 -9.540 1.00 86.62 97 THR A O 1
ATOM 757 N N . ARG A 1 98 ? 8.198 14.383 -11.653 1.00 87.94 98 ARG A N 1
ATOM 758 C CA . ARG A 1 98 ? 6.975 13.570 -11.596 1.00 87.94 98 ARG A CA 1
ATOM 759 C C . ARG A 1 98 ? 7.172 12.289 -10.799 1.00 87.94 98 ARG A C 1
ATOM 761 O O . ARG A 1 98 ? 6.238 11.892 -10.107 1.00 87.94 98 ARG A O 1
ATOM 768 N N . LEU A 1 99 ? 8.353 11.676 -10.869 1.00 88.56 99 LEU A N 1
ATOM 769 C CA . LEU A 1 99 ? 8.695 10.508 -10.057 1.00 88.56 99 LEU A CA 1
ATOM 770 C C . LEU A 1 99 ? 8.811 10.880 -8.576 1.00 88.56 99 LEU A C 1
ATOM 772 O O . LEU A 1 99 ? 8.212 10.207 -7.744 1.00 88.56 99 LEU A O 1
ATOM 776 N N . SER A 1 100 ? 9.475 11.990 -8.244 1.00 87.75 100 SER A N 1
ATOM 777 C CA . SER A 1 100 ? 9.579 12.478 -6.863 1.00 87.75 100 SER A CA 1
ATOM 778 C C . SER A 1 100 ? 8.207 12.820 -6.278 1.00 87.75 100 SER A C 1
ATOM 780 O O . SER A 1 100 ? 7.915 12.448 -5.145 1.00 87.75 100 SER A O 1
ATOM 782 N N . LYS A 1 101 ? 7.328 13.461 -7.063 1.00 92.06 101 LYS A N 1
ATOM 783 C CA . LYS A 1 101 ? 5.949 13.748 -6.640 1.00 92.06 101 LYS A CA 1
ATOM 784 C C . LYS A 1 101 ? 5.122 12.476 -6.441 1.00 92.06 101 LYS A C 1
ATOM 786 O O . LYS A 1 101 ? 4.396 12.369 -5.462 1.00 92.06 101 LYS A O 1
ATOM 791 N N . ALA A 1 102 ? 5.223 11.510 -7.353 1.00 88.62 102 ALA A N 1
ATOM 792 C CA . ALA A 1 102 ? 4.535 10.232 -7.191 1.00 88.62 102 ALA A CA 1
ATOM 793 C C . ALA A 1 102 ? 5.052 9.470 -5.959 1.00 88.62 102 ALA A C 1
ATOM 795 O O . ALA A 1 102 ? 4.259 8.856 -5.254 1.00 88.62 102 ALA A O 1
ATOM 796 N N . SER A 1 103 ? 6.356 9.553 -5.677 1.00 90.69 103 SER A N 1
ATOM 797 C CA . SER A 1 103 ? 6.984 8.973 -4.486 1.00 90.69 103 SER A CA 1
ATOM 798 C C . SER A 1 103 ? 6.442 9.583 -3.191 1.00 90.69 103 SER A C 1
ATOM 800 O O . SER A 1 103 ? 6.057 8.854 -2.275 1.00 90.69 103 SER A O 1
ATOM 802 N N . SER A 1 104 ? 6.339 10.915 -3.119 1.00 91.00 104 SER A N 1
ATOM 803 C CA . SER A 1 104 ? 5.791 11.582 -1.935 1.00 91.00 104 SER A CA 1
ATOM 804 C C . SER A 1 104 ? 4.301 11.285 -1.742 1.00 91.00 104 SER A C 1
ATOM 806 O O . SER A 1 104 ? 3.897 10.936 -0.635 1.00 91.00 104 SER A O 1
ATOM 808 N N . GLU A 1 105 ? 3.495 11.330 -2.810 1.00 93.31 105 GLU A N 1
ATOM 809 C CA . GLU A 1 105 ? 2.074 10.950 -2.768 1.00 93.31 105 GLU A CA 1
ATOM 810 C C . GLU A 1 105 ? 1.886 9.488 -2.320 1.00 93.31 105 GLU A C 1
ATOM 812 O O . GLU A 1 105 ? 0.995 9.199 -1.521 1.00 93.31 105 GLU A O 1
ATOM 817 N N . LEU A 1 106 ? 2.740 8.570 -2.788 1.00 92.00 106 LEU A N 1
ATOM 818 C CA . LEU A 1 106 ? 2.714 7.161 -2.393 1.00 92.00 106 LEU A CA 1
ATOM 819 C C . LEU A 1 106 ? 3.024 6.977 -0.899 1.00 92.00 106 LEU A C 1
ATOM 821 O O . LEU A 1 106 ? 2.331 6.222 -0.221 1.00 92.00 106 LEU A O 1
ATOM 825 N N . SER A 1 107 ? 4.022 7.697 -0.379 1.00 89.94 107 SER A N 1
ATOM 826 C CA . SER A 1 107 ? 4.379 7.672 1.045 1.00 89.94 107 SER A CA 1
ATOM 827 C C . SER A 1 107 ? 3.224 8.147 1.935 1.00 89.94 107 SER A C 1
ATOM 829 O O . SER A 1 107 ? 2.889 7.492 2.922 1.00 89.94 107 SER A O 1
ATOM 831 N N . GLU A 1 108 ? 2.544 9.234 1.555 1.00 94.06 108 GLU A N 1
ATOM 832 C CA . GLU A 1 108 ? 1.365 9.724 2.282 1.00 94.06 108 GLU A CA 1
ATOM 833 C C . GLU A 1 108 ? 0.204 8.718 2.262 1.00 94.06 108 GLU A C 1
ATOM 835 O O . GLU A 1 108 ? -0.449 8.508 3.286 1.00 94.06 108 GLU A O 1
ATOM 840 N N . LEU A 1 109 ? -0.025 8.037 1.133 1.00 94.44 109 LEU A N 1
ATOM 841 C CA . LEU A 1 109 ? -1.038 6.980 1.039 1.00 94.44 109 LEU A CA 1
ATOM 842 C C . LEU A 1 109 ? -0.739 5.800 1.979 1.00 94.44 109 LEU A C 1
ATOM 844 O O . LEU A 1 109 ? -1.654 5.266 2.608 1.00 94.44 109 LEU A O 1
ATOM 848 N N . MET A 1 110 ? 0.530 5.413 2.122 1.00 91.50 110 MET A N 1
ATOM 849 C CA . MET A 1 110 ? 0.920 4.349 3.052 1.00 91.50 110 MET A CA 1
ATOM 850 C C . MET A 1 110 ? 0.716 4.760 4.515 1.00 91.50 110 MET A C 1
ATOM 852 O O . MET A 1 110 ? 0.206 3.972 5.308 1.00 91.50 110 MET A O 1
ATOM 856 N N . LYS A 1 111 ? 1.026 6.013 4.883 1.00 93.44 111 LYS A N 1
ATOM 857 C CA . LYS A 1 111 ? 0.820 6.525 6.256 1.00 93.44 111 LYS A CA 1
ATOM 858 C C . LYS A 1 111 ? -0.640 6.452 6.708 1.00 93.44 111 LYS A C 1
ATOM 860 O O . LYS A 1 111 ? -0.915 6.208 7.888 1.00 93.44 111 LYS A O 1
ATOM 865 N N . VAL A 1 112 ? -1.575 6.650 5.777 1.00 92.69 112 VAL A N 1
ATOM 866 C CA . VAL A 1 112 ? -3.017 6.556 6.056 1.00 92.69 112 VAL A CA 1
ATOM 867 C C . VAL A 1 112 ? -3.566 5.131 6.008 1.00 92.69 112 VAL A C 1
ATOM 869 O O . VAL A 1 112 ? -4.755 4.942 6.262 1.00 92.69 112 VAL A O 1
ATOM 872 N N . GLY A 1 113 ? -2.707 4.138 5.755 1.00 93.19 113 GLY A N 1
ATOM 873 C CA . GLY A 1 113 ? -3.026 2.719 5.900 1.00 93.19 113 GLY A CA 1
ATOM 874 C C . GLY A 1 113 ? -3.280 1.962 4.599 1.00 93.19 113 GLY A C 1
ATOM 875 O O . GLY A 1 113 ? -3.810 0.855 4.649 1.00 93.19 113 GLY A O 1
ATOM 876 N N . PHE A 1 114 ? -2.922 2.515 3.432 1.00 95.12 114 PHE A N 1
ATOM 877 C CA . PHE A 1 114 ? -2.907 1.707 2.210 1.00 95.12 114 PHE A CA 1
ATOM 878 C C . PHE A 1 114 ? -1.675 0.788 2.154 1.00 95.12 114 PHE A C 1
ATOM 880 O O . PHE A 1 114 ? -0.542 1.241 2.329 1.00 95.12 114 PHE A O 1
ATOM 887 N N . LYS A 1 115 ? -1.883 -0.482 1.796 1.00 94.38 115 LYS A N 1
ATOM 888 C CA . LYS A 1 115 ? -0.820 -1.465 1.532 1.00 94.38 115 LYS A CA 1
ATOM 889 C C . LYS A 1 115 ? -0.381 -1.391 0.071 1.00 94.38 115 LYS A C 1
ATOM 891 O O . LYS A 1 115 ? -1.002 -1.981 -0.811 1.00 94.38 115 LYS A O 1
ATOM 896 N N . LEU A 1 116 ? 0.663 -0.606 -0.206 1.00 93.06 116 LEU A N 1
ATOM 897 C CA . LEU A 1 116 ? 1.096 -0.259 -1.572 1.00 93.06 116 LEU A CA 1
ATOM 898 C C . LEU A 1 116 ? 2.526 -0.711 -1.903 1.00 93.06 116 LEU A C 1
ATOM 900 O O . LEU A 1 116 ? 3.169 -0.126 -2.777 1.00 93.06 116 LEU A O 1
ATOM 904 N N . ASP A 1 117 ? 3.024 -1.763 -1.250 1.00 88.12 117 ASP A N 1
ATOM 905 C CA . ASP A 1 117 ? 4.394 -2.263 -1.448 1.00 88.12 117 ASP A CA 1
ATOM 906 C C . ASP A 1 117 ? 4.681 -2.627 -2.913 1.00 88.12 117 ASP A C 1
ATOM 908 O O . ASP A 1 117 ? 5.747 -2.321 -3.449 1.00 88.12 117 ASP A O 1
ATOM 912 N N . TRP A 1 118 ? 3.687 -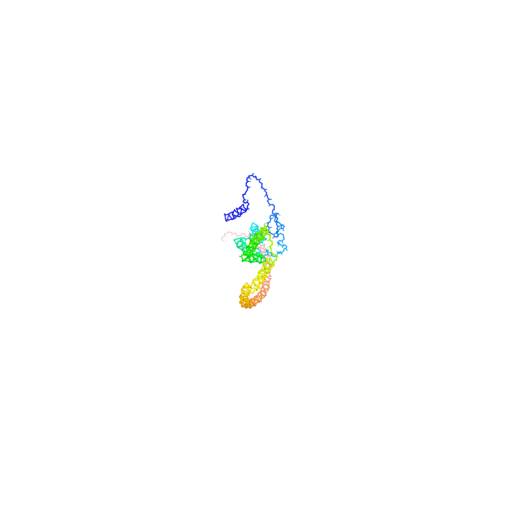3.175 -3.617 1.00 87.19 118 TRP A N 1
ATOM 913 C CA . TRP A 1 118 ? 3.790 -3.488 -5.044 1.00 87.19 118 TRP A CA 1
ATOM 914 C C . TRP A 1 118 ? 3.964 -2.238 -5.929 1.00 87.19 118 TRP A C 1
ATOM 916 O O . TRP A 1 118 ? 4.677 -2.285 -6.934 1.00 87.19 118 TRP A O 1
ATOM 926 N N . LEU A 1 119 ? 3.353 -1.100 -5.569 1.00 85.75 119 LEU A N 1
ATOM 927 C CA . LEU A 1 119 ? 3.550 0.169 -6.285 1.00 85.75 119 LEU A CA 1
ATOM 928 C C . LEU A 1 119 ? 4.909 0.779 -5.977 1.00 85.75 119 LEU A C 1
ATOM 930 O O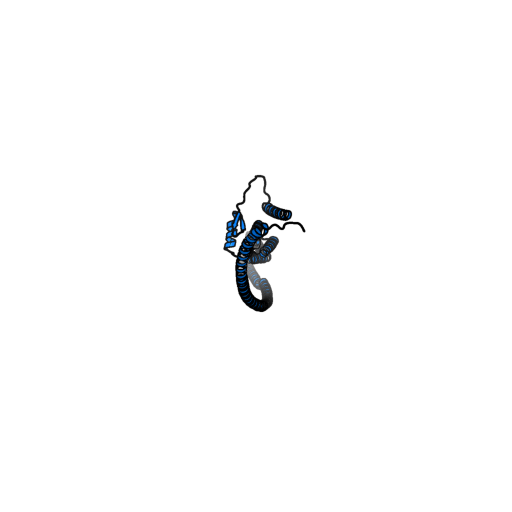 . LEU A 1 119 ? 5.510 1.378 -6.868 1.00 85.75 119 LEU A O 1
ATOM 934 N N . ARG A 1 120 ? 5.395 0.606 -4.745 1.00 87.94 120 ARG A N 1
ATOM 935 C CA . ARG A 1 120 ? 6.727 1.054 -4.338 1.00 87.94 120 ARG A CA 1
ATOM 936 C C . ARG A 1 120 ? 7.809 0.342 -5.144 1.00 87.94 120 ARG A C 1
ATOM 938 O O . ARG A 1 120 ? 8.605 1.004 -5.800 1.00 87.94 120 ARG A O 1
ATOM 945 N N . LEU A 1 121 ? 7.745 -0.987 -5.215 1.00 84.25 121 LEU A N 1
ATOM 946 C CA . LEU A 1 121 ? 8.643 -1.788 -6.052 1.00 84.25 121 LEU A CA 1
ATOM 947 C C . LEU A 1 121 ? 8.589 -1.371 -7.529 1.00 84.25 121 LEU A C 1
ATOM 949 O O . LEU A 1 121 ? 9.617 -1.254 -8.197 1.00 84.25 121 LEU A O 1
ATOM 953 N N . LYS A 1 122 ? 7.386 -1.097 -8.048 1.00 80.25 122 LYS A N 1
ATOM 954 C CA . LYS A 1 122 ? 7.216 -0.634 -9.430 1.00 80.25 122 LYS A CA 1
ATOM 955 C C . LYS A 1 122 ? 7.851 0.740 -9.674 1.00 80.25 122 LYS A C 1
ATOM 957 O O . LYS A 1 122 ? 8.435 0.951 -10.735 1.00 80.25 122 LYS A O 1
ATOM 962 N N . LEU A 1 123 ? 7.750 1.665 -8.719 1.00 82.62 123 LEU A N 1
ATOM 963 C CA . LEU A 1 123 ? 8.384 2.985 -8.790 1.00 82.62 123 LEU A CA 1
ATOM 964 C C . LEU A 1 123 ? 9.916 2.871 -8.829 1.00 82.62 123 LEU A C 1
ATOM 966 O O . LEU A 1 123 ? 10.551 3.533 -9.655 1.00 82.62 123 LEU A O 1
ATOM 970 N N . ASP A 1 124 ? 10.493 2.002 -7.999 1.00 80.88 124 ASP A N 1
ATOM 971 C CA . ASP A 1 124 ? 11.940 1.760 -7.968 1.00 80.88 124 ASP A CA 1
ATOM 972 C C . ASP A 1 124 ? 12.441 1.200 -9.309 1.00 80.88 124 ASP A C 1
ATOM 974 O O . ASP A 1 124 ? 13.445 1.673 -9.851 1.00 80.88 124 ASP A O 1
ATOM 978 N N . GLY A 1 125 ? 11.683 0.277 -9.912 1.00 76.06 125 GLY A N 1
ATOM 979 C CA . GLY A 1 125 ? 11.960 -0.246 -11.252 1.00 76.06 125 GLY A CA 1
ATOM 980 C C . GLY A 1 125 ? 11.958 0.837 -12.337 1.00 76.06 125 GLY A C 1
ATOM 981 O O . GLY A 1 125 ? 12.910 0.935 -13.113 1.00 76.06 125 GLY A O 1
ATOM 982 N N . VAL A 1 126 ? 10.935 1.702 -12.355 1.00 75.69 126 VAL A N 1
ATOM 983 C CA . VAL A 1 126 ? 10.830 2.820 -13.317 1.00 75.69 126 VAL A CA 1
ATOM 984 C C . VAL A 1 126 ? 11.990 3.813 -13.156 1.00 75.69 126 VAL A C 1
ATOM 986 O O . VAL A 1 126 ? 12.526 4.308 -14.150 1.00 75.69 126 VAL A O 1
ATOM 989 N N . SER A 1 127 ? 12.408 4.090 -11.917 1.00 76.25 127 SER A N 1
ATOM 990 C CA . SER A 1 127 ? 13.553 4.963 -11.623 1.00 76.25 127 SER A CA 1
ATOM 991 C C . SER A 1 127 ? 14.874 4.369 -12.132 1.00 76.25 127 SER A C 1
ATOM 993 O O . SER A 1 127 ? 15.683 5.059 -12.761 1.00 76.25 127 SER A O 1
ATOM 995 N N . LEU A 1 128 ? 15.077 3.065 -11.930 1.00 77.31 128 LEU A N 1
ATOM 996 C CA . LEU A 1 128 ? 16.277 2.353 -12.364 1.00 77.31 128 LEU A CA 1
ATOM 997 C C . LEU A 1 128 ? 16.372 2.237 -13.892 1.00 77.31 128 LEU A C 1
ATOM 999 O O . LEU A 1 128 ? 17.445 2.437 -14.464 1.00 77.31 128 LEU A O 1
ATOM 1003 N N . GLU A 1 129 ? 15.256 1.961 -14.567 1.00 73.19 129 GLU A N 1
ATOM 1004 C CA . GLU A 1 129 ? 15.207 1.855 -16.028 1.00 73.19 129 GLU A CA 1
ATOM 1005 C C . GLU A 1 129 ? 15.566 3.183 -16.709 1.00 73.19 129 GLU A C 1
ATOM 1007 O O . GLU A 1 129 ? 16.332 3.202 -17.673 1.00 73.19 129 GLU A O 1
ATOM 1012 N N . ARG A 1 130 ? 15.119 4.316 -16.155 1.00 70.75 130 ARG A N 1
ATOM 1013 C CA . ARG A 1 130 ? 15.503 5.640 -16.662 1.00 70.75 130 ARG A CA 1
ATOM 1014 C C . ARG A 1 130 ? 16.997 5.933 -16.485 1.00 70.75 130 ARG A C 1
ATOM 1016 O O . ARG A 1 130 ? 17.607 6.509 -17.385 1.00 70.75 130 ARG A O 1
ATOM 1023 N N . LYS A 1 131 ? 17.606 5.515 -15.369 1.00 69.50 131 LYS A N 1
ATOM 1024 C CA . LYS A 1 131 ? 19.050 5.707 -15.129 1.00 69.50 131 LYS A CA 1
ATOM 1025 C C . LYS A 1 131 ? 19.925 4.974 -16.153 1.00 69.50 131 LYS A C 1
ATOM 1027 O O . LYS A 1 131 ? 20.974 5.497 -16.512 1.00 69.50 131 LYS A O 1
ATOM 1032 N N . LYS A 1 132 ? 19.487 3.817 -16.665 1.00 65.62 132 LYS A N 1
ATOM 1033 C CA . LYS A 1 132 ? 20.224 3.048 -17.689 1.00 65.62 132 LYS A CA 1
ATOM 1034 C C . LYS A 1 132 ? 20.317 3.768 -19.040 1.00 65.62 132 LYS A C 1
ATOM 1036 O O . LYS A 1 132 ? 21.311 3.619 -19.735 1.00 65.62 132 LYS A O 1
ATOM 1041 N N . ILE A 1 133 ? 19.312 4.567 -19.397 1.00 57.03 133 ILE A N 1
ATOM 1042 C CA . ILE A 1 133 ? 19.190 5.188 -20.729 1.00 57.03 133 ILE A CA 1
ATOM 1043 C C . ILE A 1 133 ? 20.025 6.472 -20.850 1.00 57.03 133 ILE A C 1
ATOM 1045 O O . ILE A 1 133 ? 20.549 6.768 -21.919 1.00 57.03 133 ILE A O 1
ATOM 1049 N N . ASN A 1 134 ? 20.218 7.214 -19.757 1.00 52.84 134 ASN A N 1
ATOM 1050 C CA . ASN A 1 134 ? 21.020 8.446 -19.771 1.00 52.84 134 ASN A CA 1
ATOM 1051 C C . ASN A 1 134 ? 22.527 8.208 -19.997 1.00 52.84 134 ASN A C 1
ATOM 1053 O O . ASN A 1 134 ? 23.262 9.166 -20.214 1.00 52.84 134 ASN A O 1
ATOM 1057 N N . VAL A 1 135 ? 22.991 6.956 -19.939 1.00 50.94 135 VAL A N 1
ATOM 1058 C CA . VAL A 1 135 ? 24.401 6.582 -20.138 1.00 50.94 135 VAL A CA 1
ATOM 1059 C C . VAL A 1 135 ? 24.698 6.193 -21.601 1.00 50.94 135 VAL A C 1
ATOM 1061 O O . VAL A 1 135 ? 25.861 6.150 -21.982 1.00 50.94 135 VAL A O 1
ATOM 1064 N N . ASP A 1 136 ? 23.678 5.988 -22.446 1.00 48.12 136 ASP A N 1
ATOM 1065 C CA . ASP A 1 136 ? 23.798 5.337 -23.769 1.00 48.12 136 ASP A CA 1
ATOM 1066 C C . ASP A 1 136 ? 23.352 6.221 -24.961 1.00 48.12 136 ASP A C 1
ATOM 1068 O O . ASP A 1 136 ? 22.871 5.755 -25.988 1.00 48.12 136 ASP A O 1
ATOM 1072 N N . GLY A 1 137 ? 23.480 7.547 -24.846 1.00 46.72 137 GLY A N 1
ATOM 1073 C CA . GLY A 1 137 ? 23.171 8.479 -25.948 1.00 46.72 137 GLY A CA 1
ATOM 1074 C C . GLY A 1 137 ? 24.250 8.567 -27.043 1.00 46.72 137 GLY A C 1
ATOM 1075 O O . GLY A 1 137 ? 24.061 9.251 -28.049 1.00 46.72 137 GLY A O 1
ATOM 1076 N N . SER A 1 138 ? 25.404 7.927 -26.850 1.00 55.25 138 SER A N 1
ATOM 1077 C CA . SER A 1 138 ? 26.587 8.047 -27.713 1.00 55.25 138 SER A CA 1
ATOM 1078 C C . SER A 1 138 ? 26.616 7.050 -28.874 1.00 55.25 138 SER A C 1
ATOM 1080 O O . SER A 1 138 ? 27.252 7.333 -29.887 1.00 55.25 138 SER A O 1
ATOM 1082 N N . GLN A 1 139 ? 25.907 5.923 -28.783 1.00 47.66 139 GLN A N 1
ATOM 1083 C CA . GLN A 1 139 ? 26.038 4.839 -29.761 1.00 47.66 139 GLN A CA 1
ATOM 1084 C C . GLN A 1 139 ? 25.351 5.131 -31.112 1.00 47.66 139 GLN A C 1
ATOM 1086 O O . GLN A 1 139 ? 25.817 4.668 -32.152 1.00 47.66 139 GLN A O 1
ATOM 1091 N N . GLU A 1 140 ? 24.296 5.950 -31.127 1.00 50.31 140 GLU A N 1
ATOM 1092 C CA . GLU A 1 140 ? 23.554 6.302 -32.353 1.00 50.31 140 GLU A CA 1
ATOM 1093 C C . GLU A 1 140 ? 24.293 7.350 -33.209 1.00 50.31 140 GLU A C 1
ATOM 1095 O O . GLU A 1 140 ? 24.244 7.328 -34.437 1.00 50.31 140 GLU A O 1
ATOM 1100 N N . ARG A 1 141 ? 25.034 8.267 -32.568 1.00 53.25 141 ARG A N 1
ATOM 1101 C CA . ARG A 1 141 ? 25.759 9.346 -33.264 1.00 53.25 141 ARG A CA 1
ATOM 1102 C C . ARG A 1 141 ? 27.038 8.869 -33.953 1.00 53.25 141 ARG A C 1
ATOM 1104 O O . ARG A 1 141 ? 27.404 9.439 -34.975 1.00 53.25 141 ARG A O 1
ATOM 1111 N N . VAL A 1 142 ? 27.697 7.841 -33.413 1.00 52.31 142 VAL A N 1
ATOM 1112 C CA . VAL A 1 142 ? 28.931 7.275 -33.991 1.00 52.31 142 VAL A CA 1
ATOM 1113 C C . VAL A 1 142 ? 28.627 6.531 -35.292 1.00 52.31 142 VAL A C 1
ATOM 1115 O O . VAL A 1 142 ? 29.297 6.764 -36.293 1.00 52.31 142 VAL A O 1
ATOM 1118 N N . LYS A 1 143 ? 27.543 5.744 -35.326 1.00 62.03 143 LYS A N 1
ATOM 1119 C CA . LYS A 1 143 ? 27.134 5.003 -36.530 1.00 62.03 143 LYS A CA 1
ATOM 1120 C C . LYS A 1 143 ? 26.821 5.920 -37.717 1.00 62.03 143 LYS A C 1
ATOM 1122 O O . LYS A 1 143 ? 27.195 5.603 -38.840 1.00 62.03 143 LYS A O 1
ATOM 1127 N N . ASN A 1 144 ? 26.185 7.071 -37.480 1.00 58.53 144 ASN A N 1
ATOM 1128 C CA . ASN A 1 144 ? 25.895 8.034 -38.550 1.00 58.53 144 ASN A CA 1
ATOM 1129 C C . ASN A 1 144 ? 27.148 8.755 -39.076 1.00 58.53 144 ASN A C 1
ATOM 1131 O O . ASN A 1 144 ? 27.184 9.119 -40.249 1.00 58.53 144 ASN A O 1
ATOM 1135 N N . LEU A 1 145 ? 28.175 8.948 -38.241 1.00 66.19 145 LEU A N 1
ATOM 1136 C CA . LEU A 1 145 ? 29.443 9.557 -38.662 1.00 66.19 145 LEU A CA 1
ATOM 1137 C C . LEU A 1 145 ? 30.293 8.591 -39.499 1.00 66.19 145 LEU A C 1
ATOM 1139 O O . LEU A 1 145 ? 30.806 8.995 -40.539 1.00 66.19 145 LEU A O 1
ATOM 1143 N N . GLU A 1 146 ? 30.372 7.315 -39.109 1.00 65.50 146 GLU A N 1
ATOM 1144 C CA . GLU A 1 146 ? 31.074 6.279 -39.888 1.00 65.50 146 GLU A CA 1
ATOM 1145 C C . GLU A 1 146 ? 30.444 6.074 -41.276 1.00 65.50 146 GLU A C 1
ATOM 1147 O O . GLU A 1 146 ? 31.148 5.914 -42.275 1.00 65.50 146 GLU A O 1
ATOM 1152 N N . LEU A 1 147 ? 29.111 6.133 -41.358 1.00 68.44 147 LEU A N 1
ATOM 1153 C CA . LEU A 1 147 ? 28.372 5.967 -42.612 1.00 68.44 147 LEU A CA 1
ATOM 1154 C C . LEU A 1 147 ? 28.608 7.148 -43.574 1.00 68.44 147 LEU A C 1
ATOM 1156 O O . LEU A 1 147 ? 28.757 6.947 -44.780 1.00 68.44 147 LEU A O 1
ATOM 1160 N N . MET A 1 148 ? 28.729 8.369 -43.042 1.00 71.38 148 MET A N 1
ATOM 1161 C CA . MET A 1 148 ? 29.063 9.564 -43.825 1.00 71.38 148 MET A CA 1
ATOM 1162 C C . MET A 1 148 ? 30.514 9.538 -44.333 1.00 71.38 148 MET A C 1
ATOM 1164 O O . MET A 1 148 ? 30.770 9.920 -45.475 1.00 71.38 148 MET A O 1
ATOM 1168 N N . GLU A 1 149 ? 31.459 9.041 -43.528 1.00 74.94 149 GLU A N 1
ATOM 1169 C CA . GLU A 1 149 ? 32.866 8.921 -43.927 1.00 74.94 149 GLU A CA 1
ATOM 1170 C C . GLU A 1 149 ? 33.069 7.885 -45.047 1.00 74.94 149 GLU A C 1
ATOM 1172 O O . GLU A 1 149 ? 33.848 8.115 -45.977 1.00 74.94 149 GLU A O 1
ATOM 1177 N N . LEU A 1 150 ? 32.339 6.764 -45.004 1.00 72.12 150 LEU A N 1
ATOM 1178 C CA . LEU A 1 150 ? 32.368 5.758 -46.070 1.00 72.12 150 LEU A CA 1
ATOM 1179 C C . LEU A 1 150 ? 31.783 6.285 -47.386 1.00 72.12 150 LEU A C 1
ATOM 1181 O O . LEU A 1 150 ? 32.345 6.005 -48.445 1.00 72.12 150 LEU A O 1
ATOM 1185 N N . SER A 1 151 ? 30.713 7.086 -47.331 1.00 71.06 151 SER A N 1
ATOM 1186 C CA . SER A 1 151 ? 30.104 7.667 -48.535 1.00 71.06 151 SER A CA 1
ATOM 1187 C C . SER A 1 151 ? 31.060 8.627 -49.256 1.00 71.06 151 SER A C 1
ATOM 1189 O O . SER A 1 151 ? 31.216 8.541 -50.469 1.00 71.06 151 SER A O 1
ATOM 1191 N N . LEU A 1 152 ? 31.784 9.475 -48.513 1.00 75.75 152 LEU A N 1
ATOM 1192 C CA . LEU A 1 152 ? 32.754 10.417 -49.094 1.00 75.75 152 LEU A CA 1
ATOM 1193 C C . LEU A 1 152 ? 33.968 9.716 -49.730 1.00 75.75 152 LEU A C 1
ATOM 1195 O O . LEU A 1 152 ? 34.501 10.180 -50.739 1.00 75.75 152 LEU A O 1
ATOM 1199 N N . LYS A 1 153 ? 34.410 8.583 -49.164 1.00 79.44 153 LYS A N 1
ATOM 1200 C CA . LYS A 1 153 ? 35.514 7.785 -49.730 1.00 79.44 153 LYS A CA 1
ATOM 1201 C C . LYS A 1 153 ? 35.123 7.106 -51.044 1.00 79.44 153 LYS A C 1
ATOM 1203 O O . LYS A 1 153 ? 35.967 6.991 -51.931 1.00 79.44 153 LYS A O 1
ATOM 1208 N N . TYR A 1 154 ? 33.864 6.689 -51.179 1.00 74.75 154 TYR A N 1
ATOM 1209 C CA . TYR A 1 154 ? 33.351 6.075 -52.404 1.00 74.75 154 TYR A CA 1
ATOM 1210 C C . TYR A 1 154 ? 33.319 7.073 -53.570 1.00 74.75 154 TYR A C 1
ATOM 1212 O O . TYR A 1 154 ? 33.863 6.788 -54.637 1.00 74.75 154 TYR A O 1
ATOM 1220 N N . ASP A 1 155 ? 32.799 8.280 -53.335 1.00 66.94 155 ASP A N 1
ATOM 1221 C CA . ASP A 1 155 ? 32.729 9.327 -54.362 1.00 66.94 155 ASP A CA 1
ATOM 1222 C C . ASP A 1 155 ? 34.126 9.764 -54.847 1.00 66.94 155 ASP A C 1
ATOM 1224 O O . ASP A 1 155 ? 34.326 10.015 -56.035 1.00 66.94 155 ASP A O 1
ATOM 1228 N N . SER A 1 156 ? 35.133 9.781 -53.960 1.00 72.06 156 SER A N 1
ATOM 1229 C CA . SER A 1 156 ? 36.525 10.096 -54.331 1.00 72.06 156 SER A CA 1
ATOM 1230 C C . SER A 1 156 ? 37.200 9.013 -55.184 1.00 72.06 156 SER A C 1
ATOM 1232 O O . SER A 1 156 ? 38.094 9.322 -55.972 1.00 72.06 156 SER A O 1
ATOM 1234 N N . LEU A 1 157 ? 36.817 7.744 -55.023 1.00 71.06 157 LEU A N 1
ATOM 1235 C CA . LEU A 1 157 ? 37.333 6.650 -55.850 1.00 71.06 157 LEU A CA 1
ATOM 1236 C C . LEU A 1 157 ? 36.697 6.660 -57.240 1.00 71.06 157 LEU A C 1
ATOM 1238 O O . LEU A 1 157 ? 37.385 6.404 -58.227 1.00 71.06 157 LEU A O 1
ATOM 1242 N N . ASN A 1 158 ? 35.410 7.000 -57.318 1.00 67.06 158 ASN A N 1
ATOM 1243 C CA . ASN A 1 158 ? 34.679 7.022 -58.578 1.00 67.06 158 ASN A CA 1
ATOM 1244 C C . ASN A 1 158 ? 35.222 8.106 -59.528 1.00 67.06 158 ASN A C 1
ATOM 1246 O O . ASN A 1 158 ? 35.421 7.848 -60.711 1.00 67.06 158 ASN A O 1
ATOM 1250 N N . THR A 1 159 ? 35.585 9.280 -58.998 1.00 70.06 159 THR A N 1
ATOM 1251 C CA . THR A 1 159 ? 36.176 10.370 -59.796 1.00 70.06 159 THR A CA 1
ATOM 1252 C C . THR A 1 159 ? 37.568 10.041 -60.344 1.00 70.06 159 THR A C 1
ATOM 1254 O O . THR A 1 159 ? 37.869 10.389 -61.484 1.00 70.06 159 THR A O 1
ATOM 1257 N N . LYS A 1 160 ? 38.401 9.311 -59.588 1.00 74.00 160 LYS A N 1
ATOM 1258 C CA . LYS A 1 160 ? 39.729 8.858 -60.051 1.00 74.00 160 LYS A CA 1
ATOM 1259 C C . LYS A 1 160 ? 39.649 7.803 -61.159 1.00 74.00 160 LYS A C 1
ATOM 1261 O O . LYS A 1 160 ? 40.539 7.722 -61.999 1.00 74.00 160 LYS A O 1
ATOM 1266 N N . LEU A 1 161 ? 38.596 6.985 -61.174 1.00 66.75 161 LEU A N 1
ATOM 1267 C CA . LEU A 1 161 ? 38.389 5.965 -62.206 1.00 66.75 161 LEU A CA 1
ATOM 1268 C C . LEU A 1 161 ? 37.968 6.580 -63.553 1.00 66.75 161 LEU A C 1
ATOM 1270 O O . LEU A 1 161 ? 38.399 6.114 -64.615 1.00 66.75 161 LEU A O 1
ATOM 1274 N N . ASP A 1 162 ? 37.164 7.641 -63.504 1.00 62.06 162 ASP A N 1
ATOM 1275 C CA . ASP A 1 162 ? 36.739 8.389 -64.690 1.00 62.06 162 ASP A CA 1
ATOM 1276 C C . ASP A 1 162 ? 37.908 9.168 -65.321 1.00 62.06 162 ASP A C 1
ATOM 1278 O O . ASP A 1 162 ? 38.040 9.197 -66.547 1.00 62.06 162 ASP A O 1
ATOM 1282 N N . GLU A 1 163 ? 38.811 9.714 -64.498 1.00 63.97 163 GLU A N 1
ATOM 1283 C CA . GLU A 1 163 ? 40.047 10.384 -64.933 1.00 63.97 163 GLU A CA 1
ATOM 1284 C C . GLU A 1 163 ? 40.973 9.428 -65.712 1.00 63.97 163 GLU A C 1
ATOM 1286 O O . GLU A 1 163 ? 41.376 9.722 -66.840 1.00 63.97 163 GLU A O 1
ATOM 1291 N N . VAL A 1 164 ? 41.185 8.212 -65.193 1.00 60.03 164 VAL A N 1
ATOM 1292 C CA . VAL A 1 164 ? 41.990 7.157 -65.847 1.00 60.03 164 VAL A CA 1
ATOM 1293 C C . VAL A 1 164 ? 41.330 6.617 -67.127 1.00 60.03 164 VAL A C 1
ATOM 1295 O O . VAL A 1 164 ? 42.010 6.148 -68.047 1.00 60.03 164 VAL A O 1
ATOM 1298 N N . SER A 1 165 ? 40.000 6.678 -67.225 1.00 58.44 165 SER A N 1
ATOM 1299 C CA . SER A 1 165 ? 39.268 6.263 -68.431 1.00 58.44 165 SER A CA 1
ATOM 1300 C C . SER A 1 165 ? 39.328 7.308 -69.552 1.00 58.44 165 SER A C 1
ATOM 1302 O O . SER A 1 165 ? 39.279 6.943 -70.731 1.00 58.44 165 SER A O 1
ATOM 1304 N N . LEU A 1 166 ? 39.487 8.592 -69.214 1.00 54.75 166 LEU A N 1
ATOM 1305 C CA . LEU A 1 166 ? 39.587 9.704 -70.167 1.00 54.75 166 LEU A CA 1
ATOM 1306 C C . LEU A 1 166 ? 40.975 9.834 -70.819 1.00 54.75 166 LEU A C 1
ATOM 1308 O O . LEU A 1 166 ? 41.062 10.251 -71.977 1.00 54.75 166 LEU A O 1
ATOM 1312 N N . GLU A 1 167 ? 42.047 9.403 -70.150 1.00 53.38 167 GLU A N 1
ATOM 1313 C CA . GLU A 1 167 ? 43.416 9.440 -70.697 1.00 53.38 167 GLU A CA 1
ATOM 1314 C C . GLU A 1 167 ? 43.669 8.417 -71.827 1.00 53.38 167 GLU A C 1
ATOM 1316 O O . GLU A 1 167 ? 44.615 8.556 -72.602 1.00 53.38 167 GLU A O 1
ATOM 1321 N N . ARG A 1 168 ? 42.782 7.429 -72.031 1.00 53.06 168 ARG A N 1
ATOM 1322 C CA . ARG A 1 168 ? 42.930 6.364 -73.052 1.00 53.06 168 ARG A CA 1
ATOM 1323 C C . ARG A 1 168 ? 42.505 6.743 -74.480 1.00 53.06 168 ARG A C 1
ATOM 1325 O O . ARG A 1 168 ? 42.205 5.862 -75.287 1.00 53.06 168 ARG A O 1
ATOM 1332 N N . LYS A 1 169 ? 42.474 8.029 -74.841 1.00 52.53 169 LYS A N 1
ATOM 1333 C CA . LYS A 1 169 ? 42.047 8.488 -76.180 1.00 52.53 169 LYS A CA 1
ATOM 1334 C C . LYS A 1 169 ? 43.083 9.321 -76.943 1.00 52.53 169 LYS A C 1
ATOM 1336 O O . LYS A 1 169 ? 42.701 10.285 -77.594 1.00 52.53 169 LYS A O 1
ATOM 1341 N N . LYS A 1 170 ? 44.369 8.937 -76.967 1.00 49.69 170 LYS A N 1
ATOM 1342 C CA . LYS A 1 170 ? 45.318 9.383 -78.017 1.00 49.69 170 LYS A CA 1
ATOM 1343 C C . LYS A 1 170 ? 46.369 8.309 -78.384 1.00 49.69 170 LYS A C 1
ATOM 1345 O O . LYS A 1 170 ? 47.218 7.989 -77.572 1.00 49.69 170 LYS A O 1
ATOM 1350 N N . LYS A 1 171 ? 46.236 7.811 -79.625 1.00 47.06 171 LYS A N 1
ATOM 1351 C CA . LYS A 1 171 ? 47.207 7.328 -80.645 1.00 47.06 171 LYS A CA 1
ATOM 1352 C C . LYS A 1 171 ? 48.474 6.489 -80.323 1.00 47.06 171 LYS A C 1
ATOM 1354 O O . LYS A 1 171 ? 49.319 6.911 -79.551 1.00 47.06 171 LYS A O 1
ATOM 1359 N N . ASP A 1 172 ? 48.591 5.427 -81.140 1.00 49.72 172 ASP A N 1
ATOM 1360 C CA . ASP A 1 172 ? 49.724 4.780 -81.853 1.00 49.72 172 ASP A CA 1
ATOM 1361 C C . ASP A 1 172 ? 50.938 4.124 -81.142 1.00 49.72 172 ASP A C 1
ATOM 1363 O O . ASP A 1 172 ? 51.658 4.725 -80.353 1.00 49.72 172 ASP A O 1
ATOM 1367 N N . ASP A 1 173 ? 51.140 2.856 -81.549 1.00 52.81 173 ASP A N 1
ATOM 1368 C CA . ASP A 1 173 ? 52.336 2.010 -81.713 1.00 52.81 173 ASP A CA 1
ATOM 1369 C C . ASP A 1 173 ? 53.478 2.057 -80.685 1.00 52.81 173 ASP A C 1
ATOM 1371 O O . ASP A 1 173 ? 54.381 2.876 -80.790 1.00 52.81 173 ASP A O 1
ATOM 1375 N N . THR A 1 174 ? 53.512 1.069 -79.773 1.00 53.59 174 THR A N 1
ATOM 1376 C CA . THR A 1 174 ? 54.670 0.195 -79.436 1.00 53.59 174 THR A CA 1
ATOM 1377 C C . THR A 1 174 ? 54.203 -0.835 -78.391 1.00 53.59 174 THR A C 1
ATOM 1379 O O . THR A 1 174 ? 53.967 -0.498 -77.230 1.00 53.59 174 THR A O 1
ATOM 1382 N N . ASN A 1 175 ? 54.038 -2.102 -78.785 1.00 59.12 175 ASN A N 1
ATOM 1383 C CA . ASN A 1 175 ? 53.433 -3.141 -77.932 1.00 59.12 175 ASN A CA 1
ATOM 1384 C C . ASN A 1 175 ? 54.301 -3.519 -76.705 1.00 59.12 175 ASN A C 1
ATOM 1386 O O . ASN A 1 175 ? 53.774 -3.998 -75.706 1.00 59.12 175 ASN A O 1
ATOM 1390 N N . ASP A 1 176 ? 55.606 -3.234 -76.749 1.00 59.41 176 ASP A N 1
ATOM 1391 C CA . ASP A 1 176 ? 56.578 -3.608 -75.707 1.00 59.41 176 ASP A CA 1
ATOM 1392 C C . ASP A 1 176 ? 56.604 -2.627 -74.517 1.00 59.41 176 ASP A C 1
ATOM 1394 O O . ASP A 1 176 ? 56.701 -3.025 -73.358 1.00 59.41 176 ASP A O 1
ATOM 1398 N N . SER A 1 177 ? 56.406 -1.328 -74.775 1.00 59.38 177 SER A N 1
ATOM 1399 C CA . SER A 1 177 ? 56.298 -0.306 -73.718 1.00 59.38 177 SER A CA 1
ATOM 1400 C C . SER A 1 177 ? 54.999 -0.462 -72.910 1.00 59.38 177 SER A C 1
ATOM 1402 O O . SER A 1 177 ? 54.972 -0.293 -71.691 1.00 59.38 177 SER A O 1
ATOM 1404 N N . ARG A 1 178 ? 53.919 -0.887 -73.582 1.00 61.19 178 ARG A N 1
ATOM 1405 C CA . ARG A 1 178 ? 52.607 -1.138 -72.965 1.00 61.19 178 ARG A CA 1
ATOM 1406 C C . ARG A 1 178 ? 52.628 -2.314 -71.994 1.00 61.19 178 ARG A C 1
ATOM 1408 O O . ARG A 1 178 ? 51.974 -2.241 -70.958 1.00 61.19 178 ARG A O 1
ATOM 1415 N N . ALA A 1 179 ? 53.355 -3.381 -72.325 1.00 60.84 179 ALA A N 1
ATOM 1416 C CA . ALA A 1 179 ? 53.484 -4.546 -71.456 1.00 60.84 179 ALA A CA 1
ATOM 1417 C C . ALA A 1 179 ? 54.220 -4.183 -70.159 1.00 60.84 179 ALA A C 1
ATOM 1419 O O . ALA A 1 179 ? 53.709 -4.466 -69.079 1.00 60.84 179 ALA A O 1
ATOM 1420 N N . ASN A 1 180 ? 55.331 -3.449 -70.265 1.00 65.81 180 ASN A N 1
ATOM 1421 C CA . ASN A 1 180 ? 56.110 -3.008 -69.106 1.00 65.81 180 ASN A CA 1
ATOM 1422 C C . ASN A 1 180 ? 55.323 -2.050 -68.200 1.00 65.81 180 ASN A C 1
ATOM 1424 O O . ASN A 1 180 ? 55.358 -2.187 -66.980 1.00 65.81 180 ASN A O 1
ATOM 1428 N N . GLN A 1 181 ? 54.557 -1.120 -68.782 1.00 67.56 181 GLN A N 1
ATOM 1429 C CA . GLN A 1 181 ? 53.744 -0.184 -68.004 1.00 67.56 181 GLN A CA 1
ATOM 1430 C C . GLN A 1 181 ? 52.565 -0.890 -67.314 1.00 67.56 181 GLN A C 1
ATOM 1432 O O . GLN A 1 181 ? 52.280 -0.628 -66.149 1.00 67.56 181 GLN A O 1
ATOM 1437 N N . VAL A 1 182 ? 51.896 -1.831 -67.995 1.00 73.50 182 VAL A N 1
ATOM 1438 C CA . VAL A 1 182 ? 50.844 -2.661 -67.382 1.00 73.50 182 VAL A CA 1
ATOM 1439 C C . VAL A 1 182 ? 51.418 -3.542 -66.275 1.00 73.50 182 VAL A C 1
ATOM 1441 O O . VAL A 1 182 ? 50.796 -3.657 -65.225 1.00 73.50 182 VAL A O 1
ATOM 1444 N N . GLU A 1 183 ? 52.602 -4.120 -66.466 1.00 73.25 183 GLU A N 1
ATOM 1445 C CA . GLU A 1 183 ? 53.275 -4.917 -65.440 1.00 73.25 183 GLU A CA 1
ATOM 1446 C C . GLU A 1 183 ? 53.631 -4.071 -64.206 1.00 73.25 183 GLU A C 1
ATOM 1448 O O . GLU A 1 183 ? 53.431 -4.512 -63.075 1.00 73.25 183 GLU A O 1
ATOM 1453 N N . GLU A 1 184 ? 54.082 -2.830 -64.398 1.00 77.38 184 GLU A N 1
ATOM 1454 C CA . GLU A 1 184 ? 54.324 -1.880 -63.307 1.00 77.38 184 GLU A CA 1
ATOM 1455 C C . GLU A 1 184 ? 53.023 -1.485 -62.585 1.00 77.38 184 GLU A C 1
ATOM 1457 O O . GLU A 1 184 ? 52.969 -1.471 -61.354 1.00 77.38 184 GLU A O 1
ATOM 1462 N N . HIS A 1 185 ? 51.933 -1.243 -63.320 1.00 77.38 185 HIS A N 1
ATOM 1463 C CA . HIS A 1 185 ? 50.621 -0.969 -62.726 1.00 77.38 185 HIS A CA 1
ATOM 1464 C C . HIS A 1 185 ? 50.058 -2.168 -61.955 1.00 77.38 185 HIS A C 1
ATOM 1466 O O . HIS A 1 185 ? 49.466 -1.974 -60.895 1.00 77.38 185 HIS A O 1
ATOM 1472 N N . VAL A 1 186 ? 50.259 -3.394 -62.446 1.00 79.81 186 VAL A N 1
ATOM 1473 C CA . VAL A 1 186 ? 49.866 -4.620 -61.737 1.00 79.81 186 VAL A CA 1
ATOM 1474 C C . VAL A 1 186 ? 50.671 -4.763 -60.447 1.00 79.81 186 VAL A C 1
ATOM 1476 O O . VAL A 1 186 ? 50.069 -4.960 -59.396 1.00 79.81 186 VAL A O 1
ATOM 1479 N N . LYS A 1 187 ? 51.992 -4.541 -60.481 1.00 81.06 187 LYS A N 1
ATOM 1480 C CA . LYS A 1 187 ? 52.838 -4.539 -59.272 1.00 81.06 187 LYS A CA 1
ATOM 1481 C C . LYS A 1 187 ? 52.388 -3.485 -58.257 1.00 81.06 187 LYS A C 1
ATOM 1483 O O . LYS A 1 187 ? 52.323 -3.762 -57.062 1.00 81.06 187 LYS A O 1
ATOM 1488 N N . ASN A 1 188 ? 52.017 -2.291 -58.718 1.00 77.94 188 ASN A N 1
ATOM 1489 C CA . ASN A 1 188 ? 51.503 -1.233 -57.847 1.00 77.94 188 ASN A CA 1
ATOM 1490 C C . ASN A 1 188 ? 50.122 -1.566 -57.255 1.00 77.94 188 ASN A C 1
ATOM 1492 O O . ASN A 1 188 ? 49.858 -1.240 -56.097 1.00 77.94 188 ASN A O 1
ATOM 1496 N N . LEU A 1 189 ? 49.250 -2.243 -58.008 1.00 84.94 189 LEU A N 1
ATOM 1497 C CA . LEU A 1 189 ? 47.956 -2.721 -57.512 1.00 84.94 189 LEU A CA 1
ATOM 1498 C C . LEU A 1 189 ? 48.119 -3.847 -56.487 1.00 84.94 189 LEU A C 1
ATOM 1500 O O . LEU A 1 189 ? 47.464 -3.814 -55.448 1.00 84.94 189 LEU A O 1
ATOM 1504 N N . GLU A 1 190 ? 49.027 -4.792 -56.731 1.00 80.88 190 GLU A N 1
ATOM 1505 C CA . GLU A 1 190 ? 49.373 -5.845 -55.771 1.00 80.88 190 GLU A CA 1
ATOM 1506 C C . GLU A 1 190 ? 49.950 -5.253 -54.477 1.00 80.88 190 GLU A C 1
ATOM 1508 O O . GLU A 1 190 ? 49.554 -5.653 -53.380 1.00 80.88 190 GLU A O 1
ATOM 1513 N N . LEU A 1 191 ? 50.824 -4.243 -54.577 1.00 77.56 191 LEU A N 1
ATOM 1514 C CA . LEU A 1 191 ? 51.342 -3.522 -53.410 1.00 77.56 191 LEU A CA 1
ATOM 1515 C C . LEU A 1 191 ? 50.238 -2.779 -52.647 1.00 77.56 191 LEU A C 1
ATOM 1517 O O . LEU A 1 191 ? 50.220 -2.815 -51.416 1.00 77.56 191 LEU A O 1
ATOM 1521 N N . MET A 1 192 ? 49.291 -2.147 -53.346 1.00 81.94 192 MET A N 1
ATOM 1522 C CA . MET A 1 192 ? 48.140 -1.497 -52.713 1.00 81.94 192 MET A CA 1
ATOM 1523 C C . MET A 1 192 ? 47.230 -2.518 -52.013 1.00 81.94 192 MET A C 1
ATOM 1525 O O . MET A 1 192 ? 46.789 -2.273 -50.890 1.00 81.94 192 MET A O 1
ATOM 1529 N N . GLU A 1 193 ? 46.985 -3.680 -52.622 1.00 80.69 193 GLU A N 1
ATOM 1530 C CA . GLU A 1 193 ? 46.199 -4.758 -52.015 1.00 80.69 193 GLU A CA 1
ATOM 1531 C C . GLU A 1 193 ? 46.874 -5.306 -50.747 1.00 80.69 193 GLU A C 1
ATOM 1533 O O . GLU A 1 193 ? 46.207 -5.531 -49.732 1.00 80.69 193 GLU A O 1
ATOM 1538 N N . LEU A 1 194 ? 48.200 -5.477 -50.767 1.00 78.56 194 LEU A N 1
ATOM 1539 C CA . LEU A 1 194 ? 48.970 -5.881 -49.590 1.00 78.56 194 LEU A CA 1
ATOM 1540 C C . LEU A 1 194 ? 48.969 -4.806 -48.498 1.00 78.56 194 LEU A C 1
ATOM 1542 O O . LEU A 1 194 ? 48.792 -5.149 -47.329 1.00 78.56 194 LEU A O 1
ATOM 1546 N N . SER A 1 195 ? 49.085 -3.524 -48.858 1.00 79.31 195 SER A N 1
ATOM 1547 C CA . SER A 1 195 ? 49.013 -2.411 -47.901 1.00 79.31 195 SER A CA 1
ATOM 1548 C C . SER A 1 195 ? 47.641 -2.346 -47.220 1.00 79.31 195 SER A C 1
ATOM 1550 O O . SER A 1 195 ? 47.559 -2.256 -45.998 1.00 79.31 195 SER A O 1
ATOM 1552 N N . LEU A 1 196 ? 46.552 -2.508 -47.979 1.00 77.94 196 LEU A N 1
ATOM 1553 C CA . LEU A 1 196 ? 45.190 -2.547 -47.433 1.00 77.94 196 LEU A CA 1
ATOM 1554 C C . LEU A 1 196 ? 44.957 -3.760 -46.518 1.00 77.94 196 LEU A C 1
ATOM 1556 O O . LEU A 1 196 ? 44.268 -3.654 -45.496 1.00 77.94 196 LEU A O 1
ATOM 1560 N N . LYS A 1 197 ? 45.534 -4.920 -46.861 1.00 84.25 197 LYS A N 1
ATOM 1561 C CA . LYS A 1 197 ? 45.496 -6.120 -46.010 1.00 84.25 197 LYS A CA 1
ATOM 1562 C C . LYS A 1 197 ? 46.272 -5.909 -44.710 1.00 84.25 197 LYS A C 1
ATOM 1564 O O . LYS A 1 197 ? 45.785 -6.335 -43.662 1.00 84.25 197 LYS A O 1
ATOM 1569 N N . LEU A 1 198 ? 47.423 -5.235 -44.757 1.00 77.19 198 LEU A N 1
ATOM 1570 C CA . LEU A 1 198 ? 48.232 -4.913 -43.580 1.00 77.19 198 LEU A CA 1
ATOM 1571 C C . LEU A 1 198 ? 47.479 -3.967 -42.632 1.00 77.19 198 LEU A C 1
ATOM 1573 O O . LEU A 1 198 ? 47.302 -4.304 -41.462 1.00 77.19 198 LEU A O 1
ATOM 1577 N N . ASP A 1 199 ? 46.900 -2.884 -43.157 1.00 72.94 199 ASP A N 1
ATOM 1578 C CA . ASP A 1 199 ? 46.084 -1.934 -42.385 1.00 72.94 199 ASP A CA 1
ATOM 1579 C C . ASP A 1 199 ? 44.849 -2.607 -41.764 1.00 72.94 199 ASP A C 1
ATOM 1581 O O . ASP A 1 199 ? 44.371 -2.241 -40.687 1.00 72.94 199 ASP A O 1
ATOM 1585 N N . SER A 1 200 ? 44.272 -3.607 -42.439 1.00 70.94 200 SER A N 1
ATOM 1586 C CA . SER A 1 200 ? 43.176 -4.408 -41.882 1.00 70.94 200 SER A CA 1
ATOM 1587 C C . SER A 1 200 ? 43.625 -5.320 -40.737 1.00 70.94 200 SER A C 1
ATOM 1589 O O . SER A 1 200 ? 42.804 -5.648 -39.877 1.00 70.94 200 SER A O 1
ATOM 1591 N N . LEU A 1 201 ? 44.875 -5.780 -40.743 1.00 65.44 201 LEU A N 1
ATOM 1592 C CA . LEU A 1 201 ? 45.409 -6.720 -39.759 1.00 65.44 201 LEU A CA 1
ATOM 1593 C C . LEU A 1 201 ? 45.961 -5.979 -38.533 1.00 65.44 201 LEU A C 1
ATOM 1595 O O . LEU A 1 201 ? 45.752 -6.432 -37.408 1.00 65.44 201 LEU A O 1
ATOM 1599 N N . GLU A 1 202 ? 46.548 -4.796 -38.726 1.00 62.91 202 GLU A N 1
ATOM 1600 C CA . GLU A 1 202 ? 46.915 -3.880 -37.640 1.00 62.91 202 GLU A CA 1
ATOM 1601 C C . GLU A 1 202 ? 45.682 -3.348 -36.899 1.00 62.91 202 GLU A C 1
ATOM 1603 O O . GLU A 1 202 ? 45.647 -3.393 -35.669 1.00 62.91 202 GLU A O 1
ATOM 1608 N N . ARG A 1 203 ? 44.600 -2.997 -37.611 1.00 59.72 203 ARG A N 1
ATOM 1609 C CA . ARG A 1 203 ? 43.316 -2.632 -36.977 1.00 59.72 203 ARG A CA 1
ATOM 1610 C C . ARG A 1 203 ? 42.667 -3.769 -36.178 1.00 59.72 203 ARG A C 1
ATOM 1612 O O . ARG A 1 203 ? 41.913 -3.492 -35.255 1.00 59.72 203 ARG A O 1
ATOM 1619 N N . LYS A 1 204 ? 42.973 -5.039 -36.479 1.00 59.72 204 LYS A N 1
ATOM 1620 C CA . LYS A 1 204 ? 42.541 -6.189 -35.656 1.00 59.72 204 LYS A CA 1
ATOM 1621 C C . LYS A 1 204 ? 43.379 -6.375 -34.386 1.00 59.72 204 LYS A C 1
ATOM 1623 O O . LYS A 1 204 ? 42.904 -7.023 -33.458 1.00 59.72 204 LYS A O 1
ATOM 1628 N N . LYS A 1 205 ? 44.609 -5.849 -34.341 1.00 57.91 205 LYS A N 1
ATOM 1629 C CA . LYS A 1 205 ? 45.478 -5.888 -33.152 1.00 57.91 205 LYS A CA 1
ATOM 1630 C C . LYS A 1 205 ? 45.297 -4.677 -32.233 1.00 57.91 205 LYS A C 1
ATOM 1632 O O . LYS A 1 205 ? 45.478 -4.835 -31.034 1.00 57.91 205 LYS A O 1
ATOM 1637 N N . ALA A 1 206 ? 44.914 -3.520 -32.770 1.00 50.31 206 ALA A N 1
ATOM 1638 C CA . ALA A 1 206 ? 44.719 -2.271 -32.027 1.00 50.31 206 ALA A CA 1
ATOM 1639 C C . ALA A 1 206 ? 43.256 -2.026 -31.597 1.00 50.31 206 ALA A C 1
ATOM 1641 O O . ALA A 1 206 ? 42.787 -0.890 -31.587 1.00 50.31 206 ALA A O 1
ATOM 1642 N N . ASP A 1 207 ? 42.500 -3.077 -31.264 1.00 56.66 207 ASP A N 1
ATOM 1643 C CA . ASP A 1 207 ? 41.159 -2.911 -30.691 1.00 56.66 207 ASP A CA 1
ATOM 1644 C C . ASP A 1 207 ? 41.273 -2.635 -29.177 1.00 56.66 207 ASP A C 1
ATOM 1646 O O . ASP A 1 207 ? 40.856 -3.427 -28.325 1.00 56.66 207 ASP A O 1
ATOM 1650 N N . ASP A 1 208 ? 41.865 -1.481 -28.845 1.00 59.25 208 ASP A N 1
ATOM 1651 C CA . ASP A 1 208 ? 42.037 -0.914 -27.493 1.00 59.25 208 ASP A CA 1
ATOM 1652 C C . ASP A 1 208 ? 40.698 -0.807 -26.728 1.00 59.25 208 ASP A C 1
ATOM 1654 O O . ASP A 1 208 ? 40.641 -0.680 -25.496 1.00 59.25 208 ASP A O 1
ATOM 1658 N N . THR A 1 209 ? 39.590 -0.913 -27.464 1.00 58.59 209 THR A N 1
ATOM 1659 C CA . THR A 1 209 ? 38.218 -1.027 -26.981 1.00 58.59 209 THR A CA 1
ATOM 1660 C C . THR A 1 209 ? 38.006 -2.269 -26.115 1.00 58.59 209 THR A C 1
ATOM 1662 O O . THR A 1 209 ? 37.322 -2.187 -25.093 1.00 58.59 209 THR A O 1
ATOM 1665 N N . ASN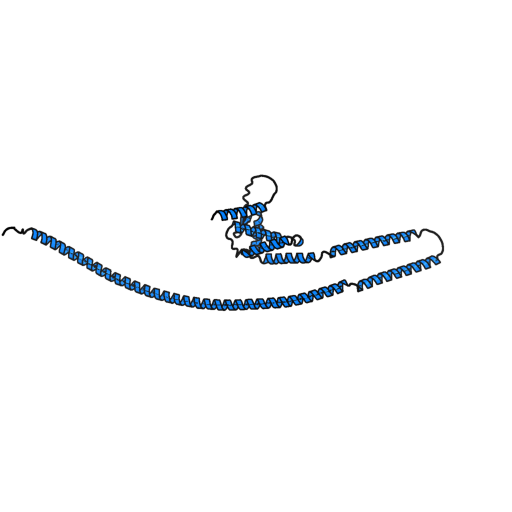 A 1 210 ? 38.592 -3.417 -26.468 1.00 64.75 210 ASN A N 1
ATOM 1666 C CA . ASN A 1 210 ? 38.383 -4.665 -25.726 1.00 64.75 210 ASN A CA 1
ATOM 1667 C C . ASN A 1 210 ? 39.192 -4.701 -24.430 1.00 64.75 210 ASN A C 1
ATOM 1669 O O . ASN A 1 210 ? 38.670 -5.129 -23.400 1.00 64.75 210 ASN A O 1
ATOM 1673 N N . GLU A 1 211 ? 40.414 -4.172 -24.438 1.00 74.62 211 GLU A N 1
ATOM 1674 C CA . GLU A 1 211 ? 41.241 -4.094 -23.233 1.00 74.62 211 GLU A CA 1
ATOM 1675 C C . GLU A 1 211 ? 40.686 -3.067 -22.233 1.00 74.62 211 GLU A C 1
ATOM 1677 O O . GLU A 1 211 ? 40.560 -3.348 -21.037 1.00 74.62 211 GLU A O 1
ATOM 1682 N N . SER A 1 212 ? 40.237 -1.909 -22.723 1.00 73.38 212 SER A N 1
ATOM 1683 C CA . SER A 1 212 ? 39.575 -0.893 -21.895 1.00 73.38 212 SER A CA 1
ATOM 1684 C C . SER A 1 212 ? 38.255 -1.403 -21.301 1.00 73.38 212 SER A C 1
ATOM 1686 O O . SER A 1 212 ? 37.971 -1.171 -20.122 1.00 73.38 212 SER A O 1
ATOM 1688 N N . ARG A 1 213 ? 37.463 -2.159 -22.079 1.00 77.06 213 ARG A N 1
ATOM 1689 C CA . ARG A 1 213 ? 36.248 -2.835 -21.589 1.00 77.06 213 ARG A CA 1
ATOM 1690 C C . ARG A 1 213 ? 36.574 -3.901 -20.549 1.00 77.06 213 ARG A C 1
ATOM 1692 O O . ARG A 1 213 ? 35.880 -3.958 -19.537 1.00 77.06 213 ARG A O 1
ATOM 1699 N N . ALA A 1 214 ? 37.623 -4.698 -20.747 1.00 77.88 214 ALA A N 1
ATOM 1700 C CA . ALA A 1 214 ? 38.043 -5.718 -19.789 1.00 77.88 214 ALA A CA 1
ATOM 1701 C C . ALA A 1 214 ? 38.436 -5.091 -18.441 1.00 77.88 214 ALA A C 1
ATOM 1703 O O . ALA A 1 214 ? 37.905 -5.488 -17.405 1.00 77.88 214 ALA A O 1
ATOM 1704 N N . ARG A 1 215 ? 39.250 -4.024 -18.453 1.00 82.06 215 ARG A N 1
ATOM 1705 C CA . ARG A 1 215 ? 39.625 -3.276 -17.236 1.00 82.06 215 ARG A CA 1
ATOM 1706 C C . ARG A 1 215 ? 38.414 -2.632 -16.552 1.00 82.06 215 ARG A C 1
ATOM 1708 O O . ARG A 1 215 ? 38.323 -2.611 -15.323 1.00 82.06 215 ARG A O 1
ATOM 1715 N N . GLN A 1 216 ? 37.455 -2.114 -17.325 1.00 84.69 216 GLN A N 1
ATOM 1716 C CA . GLN A 1 216 ? 36.218 -1.551 -16.776 1.00 84.69 216 GLN A CA 1
ATOM 1717 C C . GLN A 1 216 ? 35.331 -2.624 -16.129 1.00 84.69 216 GLN A C 1
ATOM 1719 O O . GLN A 1 216 ? 34.767 -2.383 -15.059 1.00 84.69 216 GLN A O 1
ATOM 1724 N N . VAL A 1 217 ? 35.202 -3.794 -16.759 1.00 84.69 217 VAL A N 1
ATOM 1725 C CA . VAL A 1 217 ? 34.455 -4.938 -16.217 1.00 84.69 217 VAL A CA 1
ATOM 1726 C C . VAL A 1 217 ? 35.122 -5.446 -14.945 1.00 84.69 217 VAL A C 1
ATOM 1728 O O . VAL A 1 217 ? 34.435 -5.596 -13.942 1.00 84.69 217 VAL A O 1
ATOM 1731 N N . GLU A 1 218 ? 36.444 -5.597 -14.928 1.00 88.12 218 GLU A N 1
ATOM 1732 C CA . GLU A 1 218 ? 37.190 -6.028 -13.742 1.00 88.12 218 GLU A CA 1
ATOM 1733 C C . GLU A 1 218 ? 36.985 -5.071 -12.555 1.00 88.12 218 GLU A C 1
ATOM 1735 O O . GLU A 1 218 ? 36.739 -5.499 -11.427 1.00 88.12 218 GLU A O 1
ATOM 1740 N N . LYS A 1 219 ? 36.985 -3.755 -12.808 1.00 89.56 219 LYS A N 1
ATOM 1741 C CA . LYS A 1 219 ? 36.703 -2.747 -11.776 1.00 89.56 219 LYS A CA 1
ATOM 1742 C C . LYS A 1 219 ? 35.260 -2.826 -11.260 1.00 89.56 219 LYS A C 1
ATOM 1744 O O . LYS A 1 219 ? 35.023 -2.632 -10.071 1.00 89.56 219 LYS A O 1
ATOM 1749 N N . ARG A 1 220 ? 34.289 -3.124 -12.134 1.00 86.56 220 ARG A N 1
ATOM 1750 C CA . ARG A 1 220 ? 32.887 -3.342 -11.734 1.00 86.56 220 ARG A CA 1
ATOM 1751 C C . ARG A 1 220 ? 32.718 -4.628 -10.928 1.00 86.56 220 ARG A C 1
ATOM 1753 O O . ARG A 1 220 ? 31.977 -4.597 -9.956 1.00 86.56 220 ARG A O 1
ATOM 1760 N N . VAL A 1 221 ? 33.412 -5.707 -11.292 1.00 89.25 221 VAL A N 1
ATOM 1761 C CA . VAL A 1 221 ? 33.400 -6.980 -10.552 1.00 89.25 221 VAL A CA 1
ATOM 1762 C C . VAL A 1 221 ? 33.935 -6.777 -9.136 1.00 89.25 221 VAL A C 1
ATOM 1764 O O . VAL A 1 221 ? 33.220 -7.081 -8.190 1.00 89.25 221 VAL A O 1
ATOM 1767 N N . LYS A 1 222 ? 35.099 -6.131 -8.974 1.00 90.88 222 LYS A N 1
ATOM 1768 C CA . LYS A 1 222 ? 35.658 -5.818 -7.643 1.00 90.88 222 LYS A CA 1
ATOM 1769 C C . LYS A 1 222 ? 34.705 -4.979 -6.785 1.00 90.88 222 LYS A C 1
ATOM 1771 O O . LYS A 1 222 ? 34.553 -5.234 -5.599 1.00 90.88 222 LYS A O 1
ATOM 1776 N N . ASN A 1 223 ? 34.022 -3.997 -7.379 1.00 84.75 223 ASN A N 1
ATOM 1777 C CA . ASN A 1 223 ? 33.031 -3.190 -6.658 1.00 84.75 223 ASN A CA 1
ATOM 1778 C C . ASN A 1 223 ? 31.775 -3.988 -6.270 1.00 84.75 223 ASN A C 1
ATOM 1780 O O . ASN A 1 223 ? 31.186 -3.714 -5.228 1.00 84.75 223 ASN A O 1
ATOM 1784 N N . LEU A 1 224 ? 31.343 -4.935 -7.108 1.00 85.94 224 LEU A N 1
ATOM 1785 C CA . LEU A 1 224 ? 30.213 -5.815 -6.807 1.00 85.94 224 LEU A CA 1
ATOM 1786 C C . LEU A 1 224 ? 30.554 -6.789 -5.679 1.00 85.94 224 LEU A C 1
ATOM 1788 O O . LEU A 1 224 ? 29.740 -6.948 -4.780 1.00 85.94 224 LEU A O 1
ATOM 1792 N N . GLU A 1 225 ? 31.757 -7.365 -5.679 1.00 86.25 225 GLU A N 1
ATOM 1793 C CA . GLU A 1 225 ? 32.249 -8.205 -4.577 1.00 86.25 225 GLU A CA 1
ATOM 1794 C C . GLU A 1 225 ? 32.294 -7.424 -3.257 1.00 86.25 225 GLU A C 1
ATOM 1796 O O . GLU A 1 225 ? 31.864 -7.920 -2.219 1.00 86.25 225 GLU A O 1
ATOM 1801 N N . LEU A 1 226 ? 32.748 -6.168 -3.294 1.00 83.56 226 LEU A N 1
ATOM 1802 C CA . LEU A 1 226 ? 32.808 -5.305 -2.111 1.00 83.56 226 LEU A CA 1
ATOM 1803 C C . LEU A 1 226 ? 31.406 -4.949 -1.584 1.00 83.56 226 LEU A C 1
ATOM 1805 O O . LEU A 1 226 ? 31.178 -4.985 -0.376 1.00 83.56 226 LEU A O 1
ATOM 1809 N N . MET A 1 227 ? 30.453 -4.681 -2.485 1.00 77.62 227 MET A N 1
ATOM 1810 C CA . MET A 1 227 ? 29.043 -4.486 -2.125 1.00 77.62 227 MET A CA 1
ATOM 1811 C C . MET A 1 227 ? 28.398 -5.756 -1.567 1.00 77.62 227 MET A C 1
ATOM 1813 O O . MET A 1 227 ? 27.600 -5.656 -0.642 1.00 77.62 227 MET A O 1
ATOM 1817 N N . ASP A 1 228 ? 28.726 -6.935 -2.096 1.00 79.25 228 ASP A N 1
ATOM 1818 C CA . ASP A 1 228 ? 28.197 -8.208 -1.597 1.00 79.25 228 ASP A CA 1
ATOM 1819 C C . ASP A 1 228 ? 28.687 -8.481 -0.167 1.00 79.25 228 ASP A C 1
ATOM 1821 O O . ASP A 1 228 ? 27.900 -8.822 0.716 1.00 79.25 228 ASP A O 1
ATOM 1825 N N . VAL A 1 229 ? 29.965 -8.197 0.113 1.00 82.62 229 VAL A N 1
ATOM 1826 C CA . VAL A 1 229 ? 30.534 -8.260 1.470 1.00 82.62 229 VAL A CA 1
ATOM 1827 C C . VAL A 1 229 ? 29.858 -7.261 2.421 1.00 82.62 229 VAL A C 1
ATOM 1829 O O . VAL A 1 229 ? 29.517 -7.624 3.551 1.00 82.62 229 VAL A O 1
ATOM 1832 N N . GLU A 1 230 ? 29.627 -6.015 1.994 1.00 77.81 230 GLU A N 1
ATOM 1833 C CA . GLU A 1 230 ? 28.931 -5.005 2.809 1.00 77.81 230 GLU A CA 1
ATOM 1834 C C . GLU A 1 230 ? 27.456 -5.347 3.054 1.00 77.81 230 GLU A C 1
ATOM 1836 O O . GLU A 1 230 ? 26.970 -5.207 4.182 1.00 77.81 230 GLU A O 1
ATOM 1841 N N . LEU A 1 231 ? 26.748 -5.838 2.033 1.00 73.81 231 LEU A N 1
ATOM 1842 C CA . LEU A 1 231 ? 25.364 -6.295 2.152 1.00 73.81 231 LEU A CA 1
ATOM 1843 C C . LEU A 1 231 ? 25.263 -7.472 3.116 1.00 73.81 231 LEU A C 1
ATOM 1845 O O . LEU A 1 231 ? 24.428 -7.445 4.017 1.00 73.81 231 LEU A O 1
ATOM 1849 N N . ASN A 1 232 ? 26.150 -8.458 2.991 1.00 76.00 232 ASN A N 1
ATOM 1850 C CA . ASN A 1 232 ? 26.172 -9.616 3.876 1.00 76.00 232 ASN A CA 1
ATOM 1851 C C . ASN A 1 232 ? 26.424 -9.196 5.339 1.00 76.00 232 ASN A C 1
ATOM 1853 O O . ASN A 1 232 ? 25.752 -9.661 6.260 1.00 76.00 232 ASN A O 1
ATOM 1857 N N . LYS A 1 233 ? 27.313 -8.218 5.564 1.00 78.56 233 LYS A N 1
ATOM 1858 C CA . LYS A 1 233 ? 27.551 -7.637 6.894 1.00 78.56 233 LYS A CA 1
ATOM 1859 C C . LYS A 1 233 ? 26.315 -6.917 7.457 1.00 78.56 233 LYS A C 1
ATOM 1861 O O . LYS A 1 233 ? 25.988 -7.109 8.625 1.00 78.56 233 LYS A O 1
ATOM 1866 N N . CYS A 1 234 ? 25.616 -6.127 6.639 1.00 62.81 234 CYS A N 1
ATOM 1867 C CA . CYS A 1 234 ? 24.405 -5.401 7.042 1.00 62.81 234 CYS A CA 1
ATOM 1868 C C . CYS A 1 234 ? 23.217 -6.341 7.323 1.00 62.81 234 CYS A C 1
ATOM 1870 O O . CYS A 1 234 ? 22.468 -6.148 8.285 1.00 62.81 234 CYS A O 1
ATOM 1872 N N . CYS A 1 235 ? 23.052 -7.385 6.510 1.00 58.81 235 CYS A N 1
ATOM 1873 C CA . CYS A 1 235 ? 21.998 -8.379 6.688 1.00 58.81 235 CYS A CA 1
ATOM 1874 C C . CYS A 1 235 ? 22.175 -9.179 7.983 1.00 58.81 235 CYS A C 1
ATOM 1876 O O . CYS A 1 235 ? 21.185 -9.406 8.678 1.00 58.81 235 CYS A O 1
ATOM 1878 N N . ASN A 1 236 ? 23.411 -9.524 8.356 1.00 63.78 236 ASN A N 1
ATOM 1879 C CA . ASN A 1 236 ? 23.679 -10.243 9.603 1.00 63.78 236 ASN A CA 1
ATOM 1880 C C . ASN A 1 236 ? 23.364 -9.392 10.846 1.00 63.78 236 ASN A C 1
ATOM 1882 O O . ASN A 1 236 ? 22.685 -9.876 11.747 1.00 63.78 236 ASN A O 1
ATOM 1886 N N . SER A 1 237 ? 23.718 -8.099 10.863 1.00 65.12 237 SER A N 1
ATOM 1887 C CA . SER A 1 237 ? 23.372 -7.213 11.992 1.00 65.12 237 SER A CA 1
ATOM 1888 C C . SER A 1 237 ? 21.861 -7.016 12.182 1.00 65.12 237 SER A C 1
ATOM 1890 O O . SER A 1 237 ? 21.388 -6.892 13.307 1.00 65.12 237 SER A O 1
ATOM 1892 N N . ASN A 1 238 ? 21.082 -7.028 11.094 1.00 61.34 238 ASN A N 1
ATOM 1893 C CA . ASN A 1 238 ? 19.622 -6.902 11.174 1.00 61.34 238 ASN A CA 1
ATOM 1894 C C . ASN A 1 238 ? 18.941 -8.184 11.687 1.00 61.34 238 ASN A C 1
ATOM 1896 O O . ASN A 1 238 ? 17.836 -8.116 12.229 1.00 61.34 238 ASN A O 1
ATOM 1900 N N . LEU A 1 239 ? 19.573 -9.349 11.505 1.00 61.41 239 LEU A N 1
ATOM 1901 C CA . LEU A 1 239 ? 19.060 -10.630 11.991 1.00 61.41 239 LEU A CA 1
ATOM 1902 C C . LEU A 1 239 ? 19.183 -10.729 13.521 1.00 61.41 239 LEU A C 1
ATOM 1904 O O . LEU A 1 239 ? 18.228 -11.140 14.185 1.00 61.41 239 LEU A O 1
ATOM 1908 N N . ASP A 1 240 ? 20.315 -10.283 14.069 1.00 64.44 240 ASP A N 1
ATOM 1909 C CA . ASP A 1 240 ? 20.584 -10.264 15.512 1.00 64.44 240 ASP A CA 1
ATOM 1910 C C . ASP A 1 240 ? 19.655 -9.287 16.257 1.00 64.44 240 ASP A C 1
ATOM 1912 O O . ASP A 1 240 ? 19.089 -9.630 17.300 1.00 64.44 240 ASP A O 1
ATOM 1916 N N . ASP A 1 241 ? 19.385 -8.113 15.674 1.00 64.56 241 ASP A N 1
ATOM 1917 C CA . ASP A 1 241 ? 18.421 -7.134 16.202 1.00 64.56 241 ASP A CA 1
ATOM 1918 C C . ASP A 1 241 ? 16.991 -7.701 16.283 1.00 64.56 241 ASP A C 1
ATOM 1920 O O . ASP A 1 241 ? 16.233 -7.421 17.222 1.00 64.56 241 ASP A O 1
ATOM 1924 N N . LEU A 1 242 ? 16.602 -8.524 15.303 1.00 67.06 242 LEU A N 1
ATOM 1925 C CA . LEU A 1 242 ? 15.295 -9.180 15.286 1.00 67.06 242 LEU A CA 1
ATOM 1926 C C . LEU A 1 242 ? 15.217 -10.313 16.320 1.00 67.06 242 LEU A C 1
ATOM 1928 O O . LEU A 1 242 ? 14.165 -10.524 16.927 1.00 67.06 242 LEU A O 1
ATOM 1932 N N . ALA A 1 243 ? 16.320 -11.036 16.525 1.00 67.44 243 ALA A N 1
ATOM 1933 C CA . ALA A 1 243 ? 16.422 -12.103 17.515 1.00 67.44 243 ALA A CA 1
ATOM 1934 C C . ALA A 1 243 ? 16.327 -11.556 18.949 1.00 67.44 243 ALA A C 1
ATOM 1936 O O . ALA A 1 243 ? 15.575 -12.099 19.763 1.00 67.44 243 ALA A O 1
ATOM 1937 N N . TRP A 1 244 ? 17.002 -10.439 19.243 1.00 60.81 244 TRP A N 1
ATOM 1938 C CA . TRP A 1 244 ? 16.911 -9.782 20.549 1.00 60.81 244 TRP A CA 1
ATOM 1939 C C . TRP A 1 244 ? 15.496 -9.263 20.840 1.00 60.81 244 TRP A C 1
ATOM 1941 O O . TRP A 1 244 ? 14.985 -9.486 21.936 1.00 60.81 244 TRP A O 1
ATOM 1951 N N . LYS A 1 245 ? 14.810 -8.657 19.856 1.00 62.66 245 LYS A N 1
ATOM 1952 C CA . LYS A 1 245 ? 13.405 -8.223 20.010 1.00 62.66 245 LYS A CA 1
ATOM 1953 C C . LYS A 1 245 ? 12.458 -9.380 20.315 1.00 62.66 245 LYS A C 1
ATOM 1955 O O . LYS A 1 245 ? 11.658 -9.272 21.235 1.00 62.66 245 LYS A O 1
ATOM 1960 N N . LYS A 1 246 ? 12.594 -10.508 19.609 1.00 70.00 246 LYS A N 1
ATOM 1961 C CA . LYS A 1 246 ? 11.798 -11.717 19.888 1.00 70.00 246 LYS A CA 1
ATOM 1962 C C . LYS A 1 246 ? 12.025 -12.246 21.306 1.00 70.00 246 LYS A C 1
ATOM 1964 O O . LYS A 1 246 ? 11.073 -12.674 21.949 1.00 70.00 246 LYS A O 1
ATOM 1969 N N . SER A 1 247 ? 13.268 -12.204 21.790 1.00 74.75 247 SER A N 1
ATOM 1970 C CA . SER A 1 247 ? 13.618 -12.600 23.160 1.00 74.75 247 SER A CA 1
ATOM 1971 C C . SER A 1 247 ? 13.008 -11.653 24.202 1.00 74.75 247 SER A C 1
ATOM 1973 O O . SER A 1 247 ? 12.383 -12.099 25.164 1.00 74.75 247 SER A O 1
ATOM 1975 N N . TYR A 1 248 ? 13.124 -10.342 23.976 1.00 63.50 248 TYR A N 1
ATOM 1976 C CA . TYR A 1 248 ? 12.604 -9.314 24.878 1.00 63.50 248 TYR A CA 1
ATOM 1977 C C . TYR A 1 248 ? 11.071 -9.347 24.968 1.00 63.50 248 TYR A C 1
ATOM 1979 O O . TYR A 1 248 ? 10.517 -9.306 26.067 1.00 63.50 248 TYR A O 1
ATOM 1987 N N . ASP A 1 249 ? 10.392 -9.511 23.828 1.00 74.50 249 ASP A N 1
ATOM 1988 C CA . ASP A 1 249 ? 8.938 -9.670 23.772 1.00 74.50 249 ASP A CA 1
ATOM 1989 C C . ASP A 1 249 ? 8.503 -10.949 24.499 1.00 74.50 249 ASP A C 1
ATOM 1991 O O . ASP A 1 249 ? 7.586 -10.900 25.314 1.00 74.50 249 ASP A O 1
ATOM 1995 N N . ALA A 1 250 ? 9.184 -12.083 24.291 1.00 73.12 250 ALA A N 1
ATOM 1996 C CA . ALA A 1 250 ? 8.837 -13.344 24.952 1.00 73.12 250 ALA A CA 1
ATOM 1997 C C . ALA A 1 250 ? 8.921 -13.260 26.487 1.00 73.12 250 ALA A C 1
ATOM 1999 O O . ALA A 1 250 ? 8.025 -13.744 27.180 1.00 73.12 250 ALA A O 1
ATOM 2000 N N . ILE A 1 251 ? 9.962 -12.615 27.026 1.00 82.69 251 ILE A N 1
ATOM 2001 C CA . ILE A 1 251 ? 10.120 -12.402 28.476 1.00 82.69 251 ILE A CA 1
ATOM 2002 C C . ILE A 1 251 ? 9.013 -11.485 29.008 1.00 82.69 251 ILE A C 1
ATOM 2004 O O . ILE A 1 251 ? 8.404 -11.776 30.039 1.00 82.69 251 ILE A O 1
ATOM 2008 N N . PHE A 1 252 ? 8.725 -10.396 28.294 1.00 76.69 252 PHE A N 1
ATOM 2009 C CA . PHE A 1 252 ? 7.686 -9.447 28.684 1.00 76.69 252 PHE A CA 1
ATOM 2010 C C . PHE A 1 252 ? 6.288 -10.083 28.668 1.00 76.69 252 PHE A C 1
ATOM 2012 O O . PHE A 1 252 ? 5.522 -9.910 29.618 1.00 76.69 252 PHE A O 1
ATOM 2019 N N . PHE A 1 253 ? 5.972 -10.879 27.641 1.00 71.62 253 PHE A N 1
ATOM 2020 C CA . PHE A 1 253 ? 4.718 -11.631 27.558 1.00 71.62 253 PHE A CA 1
ATOM 2021 C C . PHE A 1 253 ? 4.579 -12.633 28.705 1.00 71.62 253 PHE A C 1
ATOM 2023 O O . PHE A 1 253 ? 3.534 -12.658 29.350 1.00 71.62 253 PHE A O 1
ATOM 2030 N N . LYS A 1 254 ? 5.643 -13.378 29.032 1.00 79.69 254 LYS A N 1
ATOM 2031 C CA . LYS A 1 254 ? 5.651 -14.319 30.164 1.00 79.69 254 LYS A CA 1
ATOM 2032 C C . LYS A 1 254 ? 5.329 -13.623 31.490 1.00 79.69 254 LYS A C 1
ATOM 2034 O O . LYS A 1 254 ? 4.501 -14.090 32.264 1.00 79.69 254 LYS A O 1
ATOM 2039 N N . GLN A 1 255 ? 5.937 -12.459 31.724 1.00 84.62 255 GLN A N 1
ATOM 2040 C CA . GLN A 1 255 ? 5.701 -11.675 32.934 1.00 84.62 255 GLN A CA 1
ATOM 2041 C C . GLN A 1 255 ? 4.272 -11.115 33.004 1.00 84.62 255 GLN A C 1
ATOM 2043 O O . GLN A 1 255 ? 3.710 -10.986 34.094 1.00 84.62 255 GLN A O 1
ATOM 2048 N N . ILE A 1 256 ? 3.675 -10.764 31.861 1.00 78.94 256 ILE A N 1
ATOM 2049 C CA . ILE A 1 256 ? 2.264 -10.373 31.802 1.00 78.94 256 ILE A CA 1
ATOM 2050 C C . ILE A 1 256 ? 1.357 -11.571 32.091 1.00 78.94 256 ILE A C 1
ATOM 2052 O O . ILE A 1 256 ? 0.453 -11.421 32.908 1.00 78.94 256 ILE A O 1
ATOM 2056 N N . GLU A 1 257 ? 1.608 -12.740 31.498 1.00 76.19 257 GLU A N 1
ATOM 2057 C CA . GLU A 1 257 ? 0.835 -13.967 31.752 1.00 76.19 257 GLU A CA 1
ATOM 2058 C C . GLU A 1 257 ? 0.813 -14.332 33.243 1.00 76.19 257 GLU A C 1
ATOM 2060 O O . GLU A 1 257 ? -0.262 -14.529 33.809 1.00 76.19 257 GLU A O 1
ATOM 2065 N N . ASP A 1 258 ? 1.970 -14.323 33.912 1.00 84.19 258 ASP A N 1
ATOM 2066 C CA . ASP A 1 258 ? 2.064 -14.627 35.348 1.00 84.19 258 ASP A CA 1
ATOM 2067 C C . ASP A 1 258 ? 1.262 -13.626 36.200 1.00 84.19 258 ASP A C 1
ATOM 2069 O O . ASP A 1 258 ? 0.595 -13.992 37.174 1.00 84.19 258 ASP A O 1
ATOM 2073 N N . ARG A 1 259 ? 1.286 -12.337 35.826 1.00 87.12 259 ARG A N 1
ATOM 2074 C CA . ARG A 1 259 ? 0.503 -11.295 36.507 1.00 87.12 259 ARG A CA 1
ATOM 2075 C C . ARG A 1 259 ? -0.994 -11.448 36.257 1.00 87.12 259 ARG A C 1
ATOM 2077 O O . ARG A 1 259 ? -1.763 -11.194 37.181 1.00 87.12 259 ARG A O 1
ATOM 2084 N N . VAL A 1 260 ? -1.400 -11.843 35.051 1.00 83.62 260 VAL A N 1
ATOM 2085 C CA . VAL A 1 260 ? -2.804 -12.101 34.700 1.00 83.62 260 VAL A CA 1
ATOM 2086 C C . VAL A 1 260 ? -3.332 -13.293 35.495 1.00 83.62 260 VAL A C 1
ATOM 2088 O O . VAL A 1 260 ? -4.320 -13.124 36.206 1.00 83.62 260 VAL A O 1
ATOM 2091 N N . MET A 1 261 ? -2.618 -14.425 35.513 1.00 83.50 261 MET A N 1
ATOM 2092 C CA . MET A 1 261 ? -2.993 -15.581 36.342 1.00 83.50 261 MET A CA 1
ATOM 2093 C C . MET A 1 261 ? -3.101 -15.217 37.829 1.00 83.50 261 MET A C 1
ATOM 2095 O O . MET A 1 261 ? -4.034 -15.625 38.519 1.00 83.50 261 MET A O 1
ATOM 2099 N N . GLY A 1 262 ? -2.171 -14.405 38.343 1.00 79.94 262 GLY A N 1
ATOM 2100 C CA . GLY A 1 262 ? -2.223 -13.944 39.731 1.00 79.94 262 GLY A CA 1
ATOM 2101 C C . GLY A 1 262 ? -3.437 -13.059 40.048 1.00 79.94 262 GLY A C 1
ATOM 2102 O O . GLY A 1 262 ? -3.897 -13.036 41.192 1.00 79.94 262 GLY A O 1
ATOM 2103 N N . VAL A 1 263 ? -3.958 -12.317 39.066 1.00 85.00 263 VAL A N 1
ATOM 2104 C CA . VAL A 1 263 ? -5.188 -11.521 39.209 1.00 85.00 263 VAL A CA 1
ATOM 2105 C C . VAL A 1 263 ? -6.424 -12.410 39.120 1.00 85.00 263 VAL A C 1
ATOM 2107 O O . VAL A 1 263 ? -7.314 -12.246 39.949 1.00 85.00 263 VAL A O 1
ATOM 2110 N N . GLU A 1 264 ? -6.460 -13.366 38.192 1.00 77.75 264 GLU A N 1
ATOM 2111 C CA . GLU A 1 264 ? -7.550 -14.346 38.072 1.00 77.75 264 GLU A CA 1
ATOM 2112 C C . GLU A 1 264 ? -7.744 -15.116 39.383 1.00 77.75 264 GLU A C 1
ATOM 2114 O O . GLU A 1 264 ? -8.843 -15.136 39.931 1.00 77.75 264 GLU A O 1
ATOM 2119 N N . PHE A 1 265 ? -6.656 -15.601 39.991 1.00 81.56 265 PHE A N 1
ATOM 2120 C CA . PHE A 1 265 ? -6.724 -16.295 41.281 1.00 81.56 265 PHE A CA 1
ATOM 2121 C C . PHE A 1 265 ? -7.289 -15.415 42.413 1.00 81.56 265 PHE A C 1
ATOM 2123 O O . PHE A 1 265 ? -8.043 -15.872 43.277 1.00 81.56 265 PHE A O 1
ATOM 2130 N N . LYS A 1 266 ? -6.942 -14.120 42.425 1.00 88.94 266 LYS A N 1
ATOM 2131 C CA . LYS A 1 266 ? -7.491 -13.161 43.399 1.00 88.94 266 LYS A CA 1
ATOM 2132 C C . LYS A 1 266 ? -8.966 -12.867 43.139 1.00 88.94 266 LYS A C 1
ATOM 2134 O O . LYS A 1 266 ? -9.710 -12.685 44.103 1.00 88.94 266 LYS A O 1
ATOM 2139 N N . LEU A 1 267 ? -9.374 -12.811 41.872 1.00 87.56 267 LEU A N 1
ATOM 2140 C CA . LEU A 1 267 ? -10.761 -12.614 41.470 1.00 87.56 267 LEU A CA 1
ATOM 2141 C C . LEU A 1 267 ? -11.621 -13.784 41.956 1.00 87.56 267 LEU A C 1
ATOM 2143 O O . LEU A 1 267 ? -12.609 -13.552 42.646 1.00 87.56 267 LEU A O 1
ATOM 2147 N N . ASP A 1 268 ? -11.192 -15.020 41.697 1.00 85.69 268 ASP A N 1
ATOM 2148 C CA . ASP A 1 268 ? -11.890 -16.234 42.134 1.00 85.69 268 ASP A CA 1
ATOM 2149 C C . ASP A 1 268 ? -12.018 -16.300 43.662 1.00 85.69 268 ASP A C 1
ATOM 2151 O O . ASP A 1 268 ? -13.085 -16.607 44.206 1.00 85.69 268 ASP A O 1
ATOM 2155 N N . SER A 1 269 ? -10.952 -15.928 44.380 1.00 90.00 269 SER A N 1
ATOM 2156 C CA . SER A 1 269 ? -10.976 -15.832 45.843 1.00 90.00 269 SER A CA 1
ATOM 2157 C C . SER A 1 269 ? -11.990 -14.798 46.347 1.00 90.00 269 SER A C 1
ATOM 2159 O O . SER A 1 269 ? -12.750 -15.082 47.275 1.00 90.00 269 SER A O 1
ATOM 2161 N N . LEU A 1 270 ? -12.033 -13.604 45.745 1.00 91.06 270 LEU A N 1
ATOM 2162 C CA . LEU A 1 270 ? -13.000 -12.563 46.107 1.00 91.06 270 LEU A CA 1
ATOM 2163 C C . LEU A 1 270 ? -14.434 -12.979 45.785 1.00 91.06 270 LEU A C 1
ATOM 2165 O O . LEU A 1 270 ? -15.324 -12.740 46.597 1.00 91.06 270 LEU A O 1
ATOM 2169 N N . ASN A 1 271 ? -14.647 -13.627 44.642 1.00 87.38 271 ASN A N 1
ATOM 2170 C CA . ASN A 1 271 ? -15.962 -14.095 44.225 1.00 87.38 271 ASN A CA 1
ATOM 2171 C C . ASN A 1 271 ? -16.510 -15.136 45.213 1.00 87.38 271 ASN A C 1
ATOM 2173 O O . ASN A 1 271 ? -17.661 -15.062 45.635 1.00 87.38 271 ASN A O 1
ATOM 2177 N N . THR A 1 272 ? -15.646 -16.041 45.680 1.00 91.50 272 THR A N 1
ATOM 2178 C CA . THR A 1 272 ? -15.998 -17.033 46.708 1.00 91.50 272 THR A CA 1
ATOM 2179 C C . THR A 1 272 ? -16.399 -16.367 48.030 1.00 91.50 272 THR A C 1
ATOM 2181 O O . THR A 1 272 ? -17.420 -16.725 48.615 1.00 91.50 272 THR A O 1
ATOM 2184 N N . LYS A 1 273 ? -15.646 -15.352 48.481 1.00 92.12 273 LYS A N 1
ATOM 2185 C CA . LYS A 1 273 ? -15.979 -14.586 49.698 1.00 92.12 273 LYS A CA 1
ATOM 2186 C C . LYS A 1 273 ? -17.284 -13.801 49.559 1.00 92.12 273 LYS A C 1
ATOM 2188 O O . LYS A 1 273 ? -18.043 -13.697 50.518 1.00 92.12 273 LYS A O 1
ATOM 2193 N N . LEU A 1 274 ? -17.553 -13.245 48.377 1.00 90.69 274 LEU A N 1
ATOM 2194 C CA . LEU A 1 274 ? -18.800 -12.537 48.093 1.00 90.69 274 LEU A CA 1
ATOM 2195 C C . LEU A 1 274 ? -20.009 -13.478 48.216 1.00 90.69 274 LEU A C 1
ATOM 2197 O O . LEU A 1 274 ? -21.019 -13.106 48.810 1.00 90.69 274 LEU A O 1
ATOM 2201 N N . GLU A 1 275 ? -19.891 -14.703 47.701 1.00 89.00 275 GLU A N 1
ATOM 2202 C CA . GLU A 1 275 ? -20.926 -15.734 47.818 1.00 89.00 275 GLU A CA 1
ATOM 2203 C C . GLU A 1 275 ? -21.172 -16.170 49.271 1.00 89.00 275 GLU A C 1
ATOM 2205 O O . GLU A 1 275 ? -22.320 -16.392 49.659 1.00 89.00 275 GLU A O 1
ATOM 2210 N N . GLU A 1 276 ? -20.132 -16.263 50.106 1.00 90.62 276 GLU A N 1
ATOM 2211 C CA . GLU A 1 276 ? -20.298 -16.505 51.549 1.00 90.62 276 GLU A CA 1
ATOM 2212 C C . GLU A 1 276 ? -21.058 -15.368 52.239 1.00 90.62 276 GLU A C 1
ATOM 2214 O O . GLU A 1 276 ? -22.068 -15.627 52.896 1.00 90.62 276 GLU A O 1
ATOM 2219 N N . ILE A 1 277 ? -20.643 -14.114 52.024 1.00 83.31 277 ILE A N 1
ATOM 2220 C CA . ILE A 1 277 ? -21.306 -12.934 52.607 1.00 83.31 277 ILE A CA 1
ATOM 2221 C C . ILE A 1 277 ? -22.765 -12.839 52.139 1.00 83.31 277 ILE A C 1
ATOM 2223 O O . ILE A 1 277 ? -23.661 -12.540 52.928 1.00 83.31 277 ILE A O 1
ATOM 2227 N N . SER A 1 278 ? -23.026 -13.124 50.861 1.00 85.56 278 SER A N 1
ATOM 2228 C CA . SER A 1 278 ? -24.378 -13.178 50.293 1.00 85.56 278 SER A CA 1
ATOM 2229 C C . SER A 1 278 ? -25.259 -14.194 51.031 1.00 85.56 278 SER A C 1
ATOM 2231 O O . SER A 1 278 ? -26.395 -13.890 51.411 1.00 85.56 278 SER A O 1
ATOM 2233 N N . LYS A 1 279 ? -24.725 -15.393 51.301 1.00 87.62 279 LYS A N 1
ATOM 2234 C CA . LYS A 1 279 ? -25.436 -16.443 52.044 1.00 87.62 279 LYS A CA 1
ATOM 2235 C C . LYS A 1 279 ? -25.671 -16.070 53.505 1.00 87.62 279 LYS A C 1
ATOM 2237 O O . LYS A 1 279 ? -26.748 -16.357 54.022 1.00 87.62 279 LYS A O 1
ATOM 2242 N N . GLU A 1 280 ? -24.699 -15.453 54.172 1.00 81.19 280 GLU A N 1
ATOM 2243 C CA . GLU A 1 280 ? -24.855 -14.980 55.553 1.00 81.19 280 GLU A CA 1
ATOM 2244 C C . GLU A 1 280 ? -25.909 -13.881 55.664 1.00 81.19 280 GLU A C 1
ATOM 2246 O O . GLU A 1 280 ? -26.770 -13.952 56.541 1.00 81.19 280 GLU A O 1
ATOM 2251 N N . LYS A 1 281 ? -25.911 -12.920 54.735 1.00 80.31 281 LYS A N 1
ATOM 2252 C CA . LYS A 1 281 ? -26.904 -11.844 54.719 1.00 80.31 281 LYS A CA 1
ATOM 2253 C C . LYS A 1 281 ? -28.326 -12.375 54.535 1.00 80.31 281 LYS A C 1
ATOM 2255 O O . LYS A 1 281 ? -29.210 -11.976 55.279 1.00 80.31 281 LYS A O 1
ATOM 2260 N N . LYS A 1 282 ? -28.532 -13.336 53.624 1.00 81.94 282 LYS A N 1
ATOM 2261 C CA . LYS A 1 282 ? -29.839 -14.003 53.473 1.00 81.94 282 LYS A CA 1
ATOM 2262 C C . LYS A 1 282 ? -30.328 -14.632 54.777 1.00 81.94 282 LYS A C 1
ATOM 2264 O O . LYS A 1 282 ? -31.482 -14.457 55.136 1.00 81.94 282 LYS A O 1
ATOM 2269 N N . LYS A 1 283 ? -29.445 -15.322 55.507 1.00 79.81 283 LYS A N 1
ATOM 2270 C CA . LYS A 1 283 ? -29.804 -15.936 56.796 1.00 79.81 283 LYS A CA 1
ATOM 2271 C C . LYS A 1 283 ? -30.182 -14.899 57.859 1.00 79.81 283 LYS A C 1
ATOM 2273 O O . LYS A 1 283 ? -31.057 -15.181 58.670 1.00 79.81 283 LYS A O 1
ATOM 2278 N N . ALA A 1 284 ? -29.517 -13.743 57.875 1.00 74.69 284 ALA A N 1
ATOM 2279 C CA . ALA A 1 284 ? -29.838 -12.656 58.798 1.00 74.69 284 ALA A CA 1
ATOM 2280 C C . ALA A 1 284 ? -31.196 -12.014 58.466 1.00 74.69 284 ALA A C 1
ATOM 2282 O O . ALA A 1 284 ? -32.032 -11.875 59.355 1.00 74.69 284 ALA A O 1
ATOM 2283 N N . ASP A 1 285 ? -31.442 -11.718 57.185 1.00 77.44 285 ASP A N 1
ATOM 2284 C CA . ASP A 1 285 ? -32.701 -11.124 56.721 1.00 77.44 285 ASP A CA 1
ATOM 2285 C C . ASP A 1 285 ? -33.905 -12.058 57.001 1.00 77.44 285 ASP A C 1
ATOM 2287 O O . ASP A 1 285 ? -34.960 -11.601 57.445 1.00 77.44 285 ASP A O 1
ATOM 2291 N N . ASP A 1 286 ? -33.739 -13.375 56.814 1.00 79.19 286 ASP A N 1
ATOM 2292 C CA . ASP A 1 286 ? -34.774 -14.375 57.120 1.00 79.19 286 ASP A CA 1
ATOM 2293 C C . ASP A 1 286 ? -35.074 -14.464 58.635 1.00 79.19 286 ASP A C 1
ATOM 2295 O O . ASP A 1 286 ? -36.230 -14.623 59.040 1.00 79.19 286 ASP A O 1
ATOM 2299 N N . ALA A 1 287 ? -34.049 -14.342 59.489 1.00 76.69 287 ALA A N 1
ATOM 2300 C CA . ALA A 1 287 ? -34.203 -14.372 60.945 1.00 76.69 287 ALA A CA 1
ATOM 2301 C C . ALA A 1 287 ? -34.924 -13.121 61.480 1.00 76.69 287 ALA A C 1
ATOM 2303 O O . ALA A 1 287 ? -35.848 -13.242 62.290 1.00 76.69 287 ALA A O 1
ATOM 2304 N N . ASP A 1 288 ? -34.557 -11.936 60.986 1.00 77.69 288 ASP A N 1
ATOM 2305 C CA . ASP A 1 288 ? -35.215 -10.675 61.344 1.00 77.69 288 ASP A CA 1
ATOM 2306 C C . ASP A 1 288 ? -36.675 -10.651 60.866 1.00 77.69 288 ASP A C 1
ATOM 2308 O O . ASP A 1 288 ? -37.566 -10.231 61.609 1.00 77.69 288 ASP A O 1
ATOM 2312 N N . GLY A 1 289 ? -36.959 -11.184 59.671 1.00 76.19 289 GLY A N 1
ATOM 2313 C CA . GLY A 1 289 ? -38.325 -11.330 59.161 1.00 76.19 289 GLY A CA 1
ATOM 2314 C C . GLY A 1 289 ? -39.225 -12.178 60.071 1.00 76.19 289 GLY A C 1
ATOM 2315 O O . GLY A 1 289 ? -40.378 -11.814 60.319 1.00 76.19 289 GLY A O 1
ATOM 2316 N N . SER A 1 290 ? -38.688 -13.265 60.634 1.00 79.31 290 SER A N 1
ATOM 2317 C CA . SER A 1 290 ? -39.419 -14.115 61.584 1.00 79.31 290 SER A CA 1
ATOM 2318 C C . SER A 1 290 ? -39.721 -13.403 62.910 1.00 79.31 290 SER A C 1
ATOM 2320 O O . SER A 1 290 ? -40.798 -13.605 63.474 1.00 79.31 290 SER A O 1
ATOM 2322 N N . LEU A 1 291 ? -38.802 -12.570 63.414 1.00 75.94 291 LEU A N 1
ATOM 2323 C CA . LEU A 1 291 ? -39.021 -11.779 64.634 1.00 75.94 291 LEU A CA 1
ATOM 2324 C C . LEU A 1 291 ? -40.075 -10.687 64.422 1.00 75.94 291 LEU A C 1
ATOM 2326 O O . LEU A 1 291 ? -40.919 -10.462 65.292 1.00 75.94 291 LEU A O 1
ATOM 2330 N N . VAL A 1 292 ? -40.064 -10.036 63.256 1.00 72.69 292 VAL A N 1
ATOM 2331 C CA . VAL A 1 292 ? -41.066 -9.025 62.890 1.00 72.69 292 VAL A CA 1
ATOM 2332 C C . VAL A 1 292 ? -42.467 -9.636 62.826 1.00 72.69 292 VAL A C 1
ATOM 2334 O O . VAL A 1 292 ? -43.397 -9.041 63.366 1.00 72.69 292 VAL A O 1
ATOM 2337 N N . GLN A 1 293 ? -42.627 -10.839 62.260 1.00 78.75 293 GLN A N 1
ATOM 2338 C CA . GLN A 1 293 ? -43.920 -11.540 62.254 1.00 78.75 293 GLN A CA 1
ATOM 2339 C C . GLN A 1 293 ? -44.437 -11.845 63.666 1.00 78.75 293 GLN A C 1
ATOM 2341 O O . GLN A 1 293 ? -45.608 -11.594 63.953 1.00 78.75 293 GLN A O 1
ATOM 2346 N N . GLN A 1 294 ? -43.571 -12.324 64.567 1.00 83.25 294 GLN A N 1
ATOM 2347 C CA . GLN A 1 294 ? -43.945 -12.552 65.969 1.00 83.25 294 GLN A CA 1
ATOM 2348 C C . GLN A 1 294 ? -44.377 -11.261 66.673 1.00 83.25 294 GLN A C 1
ATOM 2350 O O . GLN A 1 294 ? -45.368 -11.249 67.408 1.00 83.25 294 GLN A O 1
ATOM 2355 N N . LEU A 1 295 ? -43.647 -10.165 66.447 1.00 76.62 295 LEU A N 1
ATOM 2356 C CA . LEU A 1 295 ? -44.014 -8.858 66.984 1.00 76.62 295 LEU A CA 1
ATOM 2357 C C . LEU A 1 295 ? -45.366 -8.397 66.431 1.00 76.62 295 LEU A C 1
ATOM 2359 O O . LEU A 1 295 ? -46.209 -7.957 67.208 1.00 76.62 295 LEU A O 1
ATOM 2363 N N . GLU A 1 296 ? -45.614 -8.559 65.132 1.00 81.50 296 GLU A N 1
ATOM 2364 C CA . GLU A 1 296 ? -46.872 -8.171 64.493 1.00 81.50 296 GLU A CA 1
ATOM 2365 C C . GLU A 1 296 ? -48.080 -8.946 65.052 1.00 81.50 296 GLU A C 1
ATOM 2367 O O . GLU A 1 296 ? -49.119 -8.349 65.344 1.00 81.50 296 GLU A O 1
ATOM 2372 N N . GLU A 1 297 ? -47.948 -10.258 65.272 1.00 87.56 297 GLU A N 1
ATOM 2373 C CA . GLU A 1 297 ? -48.981 -11.064 65.940 1.00 87.56 297 GLU A CA 1
ATOM 2374 C C . GLU A 1 297 ? -49.217 -10.617 67.387 1.00 87.56 297 GLU A C 1
ATOM 2376 O O . GLU A 1 297 ? -50.366 -10.504 67.829 1.00 87.56 297 GLU A O 1
ATOM 2381 N N . SER A 1 298 ? -48.146 -10.309 68.126 1.00 85.31 298 SER A N 1
ATOM 2382 C CA . SER A 1 298 ? -48.267 -9.835 69.507 1.00 85.31 298 SER A CA 1
ATOM 2383 C C . SER A 1 298 ? -48.962 -8.469 69.595 1.00 85.31 298 SER A C 1
ATOM 2385 O O . SER A 1 298 ? -49.804 -8.269 70.472 1.00 85.31 298 SER A O 1
ATOM 2387 N N . VAL A 1 299 ? -48.700 -7.561 68.645 1.00 89.69 299 VAL A N 1
ATOM 2388 C CA . VAL A 1 299 ? -49.364 -6.250 68.550 1.00 89.69 299 VAL A CA 1
ATOM 2389 C C . VAL A 1 299 ? -50.854 -6.415 68.247 1.00 89.69 299 VAL A C 1
ATOM 2391 O O . VAL A 1 299 ? -51.671 -5.807 68.939 1.00 89.69 299 VAL A O 1
ATOM 2394 N N . LYS A 1 300 ? -51.230 -7.291 67.302 1.00 90.94 300 LYS A N 1
ATOM 2395 C CA . LYS A 1 300 ? -52.645 -7.594 66.992 1.00 90.94 300 LYS A CA 1
ATOM 2396 C C . LYS A 1 300 ? -53.405 -8.118 68.215 1.00 90.94 300 LYS A C 1
ATOM 2398 O O . LYS A 1 300 ? -54.538 -7.708 68.463 1.00 90.94 300 LYS A O 1
ATOM 2403 N N . ASN A 1 301 ? -52.779 -8.983 69.018 1.00 89.44 301 ASN A N 1
ATOM 2404 C CA . ASN A 1 301 ? -53.375 -9.467 70.268 1.00 89.44 301 ASN A CA 1
ATOM 2405 C C . ASN A 1 301 ? -53.568 -8.345 71.302 1.00 89.44 301 ASN A C 1
ATOM 2407 O O . ASN A 1 301 ? -54.618 -8.275 71.945 1.00 89.44 301 ASN A O 1
ATOM 2411 N N . ILE A 1 302 ? -52.587 -7.449 71.454 1.00 91.38 302 ILE A N 1
ATOM 2412 C CA . ILE A 1 302 ? -52.688 -6.302 72.368 1.00 91.38 302 ILE A CA 1
ATOM 2413 C C . ILE A 1 302 ? -53.802 -5.345 71.923 1.00 91.38 302 ILE A C 1
ATOM 2415 O O . ILE A 1 302 ? -54.594 -4.913 72.760 1.00 91.38 302 ILE A O 1
ATOM 2419 N N . GLU A 1 303 ? -53.925 -5.046 70.627 1.00 89.62 303 GLU A N 1
ATOM 2420 C CA . GLU A 1 303 ? -55.021 -4.220 70.094 1.00 89.62 303 GLU A CA 1
ATOM 2421 C C . GLU A 1 303 ? -56.403 -4.802 70.426 1.00 89.62 303 GLU A C 1
ATOM 2423 O O . GLU A 1 303 ? -57.329 -4.066 70.793 1.00 89.62 303 GLU A O 1
ATOM 2428 N N . LEU A 1 304 ? -56.537 -6.129 70.357 1.00 89.00 304 LEU A N 1
ATOM 2429 C CA . LEU A 1 304 ? -57.771 -6.837 70.692 1.00 89.00 304 LEU A CA 1
ATOM 2430 C C . LEU A 1 304 ? -58.100 -6.707 72.190 1.00 89.00 304 LEU A C 1
ATOM 2432 O O . LEU A 1 304 ? -59.236 -6.384 72.551 1.00 89.00 304 LEU A O 1
ATOM 2436 N N . MET A 1 305 ? -57.099 -6.850 73.067 1.00 89.06 305 MET A N 1
ATOM 2437 C CA . MET A 1 305 ? -57.254 -6.630 74.512 1.00 89.06 305 MET A CA 1
ATOM 2438 C C . MET A 1 305 ? -57.629 -5.183 74.851 1.00 89.06 305 MET A C 1
ATOM 2440 O O . MET A 1 305 ? -58.535 -4.953 75.654 1.00 89.06 305 MET A O 1
ATOM 2444 N N . VAL A 1 306 ? -56.970 -4.200 74.232 1.00 87.88 306 VAL A N 1
ATOM 2445 C CA . VAL A 1 306 ? -57.275 -2.773 74.432 1.00 87.88 306 VAL A CA 1
ATOM 2446 C C . VAL A 1 306 ? -58.701 -2.460 73.982 1.00 87.88 306 VAL A C 1
ATOM 2448 O O . VAL A 1 306 ? -59.408 -1.723 74.669 1.00 87.88 306 VAL A O 1
ATOM 2451 N N . SER A 1 307 ? -59.159 -3.058 72.880 1.00 88.62 307 SER A N 1
ATOM 2452 C CA . SER A 1 307 ? -60.539 -2.910 72.403 1.00 88.62 307 SER A CA 1
ATOM 2453 C C . SER A 1 307 ? -61.553 -3.453 73.414 1.00 88.62 307 SER A C 1
ATOM 2455 O O . SER A 1 307 ? -62.529 -2.772 73.728 1.00 88.62 307 SER A O 1
ATOM 2457 N N . HIS A 1 308 ? -61.298 -4.634 73.987 1.00 87.50 308 HIS A N 1
ATOM 2458 C CA . HIS A 1 308 ? -62.124 -5.200 75.059 1.00 87.50 308 HIS A CA 1
ATOM 2459 C C . HIS A 1 308 ? -62.171 -4.299 76.300 1.00 87.50 308 HIS A C 1
ATOM 2461 O O . HIS A 1 308 ? -63.258 -3.974 76.781 1.00 87.50 308 HIS A O 1
ATOM 2467 N N . LEU A 1 309 ? -61.012 -3.843 76.784 1.00 90.00 309 LEU A N 1
ATOM 2468 C CA . LEU A 1 309 ? -60.922 -2.963 77.953 1.00 90.00 309 LEU A CA 1
ATOM 2469 C C . LEU A 1 309 ? -61.617 -1.619 77.721 1.00 90.00 309 LEU A C 1
ATOM 2471 O O . LEU A 1 309 ? -62.252 -1.091 78.631 1.00 90.00 309 LEU A O 1
ATOM 2475 N N . LYS A 1 310 ? -61.537 -1.070 76.505 1.00 88.62 310 LYS A N 1
ATOM 2476 C CA . LYS A 1 310 ? -62.210 0.181 76.140 1.00 88.62 310 LYS A CA 1
ATOM 2477 C C . LYS A 1 310 ? -63.730 0.043 76.208 1.00 88.62 310 LYS A C 1
ATOM 2479 O O . LYS A 1 310 ? -64.385 0.878 76.824 1.00 88.62 310 LYS A O 1
ATOM 2484 N N . VAL A 1 311 ? -64.274 -1.055 75.679 1.00 85.81 311 VAL A N 1
ATOM 2485 C CA . VAL A 1 311 ? -65.706 -1.381 75.793 1.00 85.81 311 VAL A CA 1
ATOM 2486 C C . VAL A 1 311 ? -66.129 -1.530 77.259 1.00 85.81 311 VAL A C 1
ATOM 2488 O O . VAL A 1 311 ? -67.208 -1.082 77.646 1.00 85.81 311 VAL A O 1
ATOM 2491 N N . GLU A 1 312 ? -65.300 -2.153 78.094 1.00 80.88 312 GLU A N 1
ATOM 2492 C CA . GLU A 1 312 ? -65.564 -2.301 79.530 1.00 80.88 312 GLU A CA 1
ATOM 2493 C C . GLU A 1 312 ? -65.517 -0.970 80.291 1.00 80.88 312 GLU A C 1
ATOM 2495 O O . GLU A 1 312 ? -66.352 -0.717 81.164 1.00 80.88 312 GLU A O 1
ATOM 2500 N N . LEU A 1 313 ? -64.574 -0.096 79.938 1.00 80.75 313 LEU A N 1
ATOM 2501 C CA . LEU A 1 313 ? -64.449 1.242 80.506 1.00 80.75 313 LEU A CA 1
ATOM 2502 C C . LEU A 1 313 ? -65.663 2.108 80.157 1.00 80.75 313 LEU A C 1
ATOM 2504 O O . LEU A 1 313 ? -66.214 2.765 81.041 1.00 80.75 313 LEU A O 1
ATOM 2508 N N . ASP A 1 314 ? -66.117 2.065 78.902 1.00 82.00 314 ASP A N 1
ATOM 2509 C CA . ASP A 1 314 ? -67.310 2.786 78.450 1.00 82.00 314 ASP A CA 1
ATOM 2510 C C . ASP A 1 314 ? -68.565 2.302 79.195 1.00 82.00 314 ASP A C 1
ATOM 2512 O O . ASP A 1 314 ? -69.385 3.113 79.635 1.00 82.00 314 ASP A O 1
ATOM 2516 N N . LYS A 1 315 ? -68.680 0.990 79.453 1.00 83.25 315 LYS A N 1
ATOM 2517 C CA . LYS A 1 315 ? -69.738 0.433 80.316 1.00 83.25 315 LYS A CA 1
ATOM 2518 C C . LYS A 1 315 ? -69.662 0.977 81.748 1.00 83.25 315 LYS A C 1
ATOM 2520 O O . LYS A 1 315 ? -70.692 1.358 82.294 1.00 83.25 315 LYS A O 1
ATOM 2525 N N . LYS A 1 316 ? -68.470 1.048 82.356 1.00 74.50 316 LYS A N 1
ATOM 2526 C CA . LYS A 1 316 ? -68.279 1.562 83.730 1.00 74.50 316 LYS A CA 1
ATOM 2527 C C . LYS A 1 316 ? -68.540 3.066 83.855 1.00 74.50 316 LYS A C 1
ATOM 2529 O O . LYS A 1 316 ? -69.117 3.501 84.850 1.00 74.50 316 LYS A O 1
ATOM 2534 N N . LYS A 1 317 ? -68.161 3.861 82.852 1.00 74.44 317 LYS A N 1
ATOM 2535 C CA . LYS A 1 317 ? -68.362 5.320 82.837 1.00 74.44 317 LYS A CA 1
ATOM 2536 C C . LYS A 1 317 ? -69.843 5.708 82.762 1.00 74.44 317 LYS A C 1
ATOM 2538 O O . LYS A 1 317 ? -70.258 6.673 83.399 1.00 74.44 317 LYS A O 1
ATOM 2543 N N . ASN A 1 318 ? -70.649 4.913 82.058 1.00 62.66 318 ASN A N 1
ATOM 2544 C CA . ASN A 1 318 ? -72.104 5.087 82.015 1.00 62.66 318 ASN A CA 1
ATOM 2545 C C . ASN A 1 318 ? -72.794 4.762 83.356 1.00 62.66 318 ASN A C 1
ATOM 2547 O O . ASN A 1 318 ? -73.930 5.174 83.562 1.00 62.66 318 ASN A O 1
ATOM 2551 N N . ILE A 1 319 ? -72.108 4.073 84.278 1.00 61.56 319 ILE A N 1
ATOM 2552 C CA . ILE A 1 319 ? -72.599 3.773 85.632 1.00 61.56 319 ILE A CA 1
ATOM 2553 C C . ILE A 1 319 ? -72.166 4.871 86.621 1.00 61.56 319 ILE A C 1
ATOM 2555 O O . ILE A 1 319 ? -72.981 5.325 87.415 1.00 61.56 319 ILE A O 1
ATOM 2559 N N . SER A 1 320 ? -70.927 5.379 86.543 1.00 57.16 320 SER A N 1
ATOM 2560 C CA . SER A 1 320 ? -70.438 6.431 87.459 1.00 57.16 320 SER A CA 1
ATOM 2561 C C . SER A 1 320 ? -71.003 7.831 87.183 1.00 57.16 320 SER A C 1
ATOM 2563 O O . SER A 1 320 ? -70.851 8.718 88.012 1.00 57.16 320 SER A O 1
ATOM 2565 N N . SER A 1 321 ? -71.608 8.061 86.012 1.00 54.62 321 SER A N 1
ATOM 2566 C CA . SER A 1 321 ? -72.303 9.318 85.695 1.00 54.62 321 SER A CA 1
ATOM 2567 C C . SER A 1 321 ? -73.733 9.374 86.251 1.00 54.62 321 SER A C 1
ATOM 2569 O O . SER A 1 321 ? -74.349 10.437 86.189 1.00 54.62 321 SER A O 1
ATOM 2571 N N . ALA A 1 322 ? -74.273 8.254 86.745 1.00 52.31 322 ALA A N 1
ATOM 2572 C CA . ALA A 1 322 ? -75.614 8.195 87.324 1.00 52.31 322 ALA A CA 1
ATOM 2573 C C . ALA A 1 322 ? -75.635 8.574 88.817 1.00 52.31 322 ALA A C 1
ATOM 2575 O O . ALA A 1 322 ? -76.647 9.087 89.287 1.00 52.31 322 ALA A O 1
ATOM 2576 N N . ASP A 1 323 ? -74.515 8.416 89.530 1.00 50.38 323 ASP A N 1
ATOM 2577 C CA . ASP A 1 323 ? -74.389 8.815 90.934 1.00 50.38 323 ASP A CA 1
ATOM 2578 C C . ASP A 1 323 ? -73.713 10.185 91.035 1.00 50.38 323 ASP A C 1
ATOM 2580 O O . ASP A 1 323 ? -72.490 10.333 91.088 1.00 50.38 323 ASP A O 1
ATOM 2584 N N . GLY A 1 324 ? -74.558 11.215 91.006 1.00 52.81 324 GLY A N 1
ATOM 2585 C CA . GLY A 1 324 ? -74.174 12.595 91.236 1.00 52.81 324 GLY A CA 1
ATOM 2586 C C . GLY A 1 324 ? -73.519 12.785 92.603 1.00 52.81 324 GLY A C 1
ATOM 2587 O O . GLY A 1 324 ? -74.091 12.454 93.640 1.00 52.81 324 GLY A O 1
ATOM 2588 N N . PHE A 1 325 ? -72.344 13.412 92.603 1.00 46.25 325 PHE A N 1
ATOM 2589 C CA . PHE A 1 325 ? -71.880 14.140 93.774 1.00 46.25 325 PHE A CA 1
ATOM 2590 C C . PHE A 1 325 ? -72.790 15.356 93.969 1.00 46.25 325 PHE A C 1
ATOM 2592 O O . PHE A 1 325 ? -72.744 16.322 93.204 1.00 46.25 325 PHE A O 1
ATOM 2599 N N . LEU A 1 326 ? -73.636 15.263 94.995 1.00 52.38 326 LEU A N 1
ATOM 2600 C CA . LEU A 1 326 ? -74.263 16.406 95.635 1.00 52.38 326 LEU A CA 1
ATOM 2601 C C . LEU A 1 326 ? -73.175 17.281 96.260 1.00 52.38 326 LEU A C 1
ATOM 2603 O O . LEU A 1 326 ? -72.247 16.805 96.913 1.00 52.38 326 LEU A O 1
ATOM 2607 N N . LEU A 1 327 ? -73.321 18.574 96.020 1.00 48.25 327 LEU A N 1
ATOM 2608 C CA . LEU A 1 327 ? -72.595 19.650 96.665 1.00 48.25 327 LEU A CA 1
ATOM 2609 C C . LEU A 1 327 ? -73.312 19.968 97.993 1.00 48.25 327 LEU A C 1
ATOM 2611 O O . LEU A 1 327 ? -74.544 19.990 98.001 1.00 48.25 327 LEU A O 1
ATOM 2615 N N . VAL A 1 328 ? -72.516 20.280 99.028 1.00 42.12 328 VAL A N 1
ATOM 2616 C CA . VAL A 1 328 ? -72.793 21.003 100.298 1.00 42.12 328 VAL A CA 1
ATOM 2617 C C . VAL A 1 328 ? -72.524 20.194 101.588 1.00 42.12 328 VAL A C 1
ATOM 2619 O O . VAL A 1 328 ? -73.185 19.191 101.833 1.00 42.12 328 VAL A O 1
ATOM 2622 N N . ASP A 1 329 ? -71.559 20.740 102.355 1.00 43.03 329 ASP A N 1
ATOM 2623 C CA . ASP A 1 329 ? -71.154 20.622 103.781 1.00 43.03 329 ASP A CA 1
ATOM 2624 C C . ASP A 1 329 ? -70.968 19.260 104.475 1.00 43.03 329 ASP A C 1
ATOM 2626 O O . ASP A 1 329 ? -71.957 18.539 104.737 1.00 43.03 329 ASP A O 1
#

Organism: Brassica campestris (NCBI:txid3711)